Protein AF-A0A3D0TGC2-F1 (afdb_monomer)

Foldseek 3Di:
DPDQDPDDQSNDDQDCPLQVVLVCCLPPNDDALLVVCVVVLCCQAVFDFAAPCCQDPPPRHLPNCLVCCVPPNVVVCVQQQVVPHHDDGGDGGHHVVVNVLSVVLSVQLVPDDDDRNVSSVSSLCCCLPHDVLVVSQVSCVVRVHDDHSVSSVPDHDDDDDWDWDDADPDIDTDHDLLDLRCLVVQLRVQCSVDPLVVCPPPHPVNCVSSVVSSVVSVVCSVVPGD

Radius of gyration: 22.53 Å; Cα contacts (8 Å, |Δi|>4): 264; chains: 1; bounding box: 52×42×57 Å

Secondary structure (DSSP, 8-state):
--S--SSSGGG-----HHHHHHHHHHHH--S-HHHHHHHHHHHHHH-EEPPHHHHH-TTTSHHHHHHHHHHT-HHHHHHHSGGGSPPPTTSEE--HHHHHHHHHHHHHHHH--S-HHHHHHHHHHHHHHSHHHHHHHHHHHHTT----HHHHHT--PPP-PPEEEEETTEEEEE--TTSSHHHHHHHHHHHTTS-HHHH-TT-HHHHHHHHHHHHHHHHHHHHH--

Nearest PDB structures (foldseek):
  2dbx-assembly1_A  TM=8.977E-01  e=7.701E-12  Escherichia coli K-12
  3a75-assembly2_C  TM=9.125E-01  e=1.594E-09  Bacillus subtilis
  5y9b-assembly1_A  TM=9.038E-01  e=2.443E-09  Bacillus licheniformis
  4ott-assembly1_A  TM=9.005E-01  e=4.589E-08  Bacillus licheniformis
  7d9w-assembly1_A  TM=8.424E-01  e=7.822E-08  Pseudomonas nitroreducens

Sequence (226 aa):
MTDVPDEGILSSGVPAALGALVTVLARFGRLTFAEVVEPALDYARNGFPVHAGLYGQERFGIRDLEEKFRNQWPGSAKVYLPQGMVPEVGKVLVNPALADLLDYLKAVEQSMSGNREKGLEAVLEAFYRGDPAAEIERFSQEHNGLLARSDLERFETHFEEPVSLEFADTKVFKCGPWNQGPVMLQALAILESYDLKGMGHNSENYLHWTTEAFKLAFADREQYYG

pLDDT: mean 96.74, std 4.0, range [51.69, 98.69]

Mean predicted aligned error: 3.73 Å

Structure (mmCIF, N/CA/C/O backbone):
data_AF-A0A3D0TGC2-F1
#
_entry.id   AF-A0A3D0TGC2-F1
#
loop_
_atom_site.group_PDB
_atom_site.id
_atom_site.type_symbol
_atom_site.label_atom_id
_atom_site.label_alt_id
_atom_site.label_comp_id
_atom_site.label_asym_id
_atom_site.label_entity_id
_atom_site.label_seq_id
_atom_site.pdbx_PDB_ins_code
_atom_site.Cartn_x
_atom_site.Cartn_y
_atom_site.Cartn_z
_atom_site.occupancy
_atom_site.B_iso_or_equiv
_atom_site.auth_seq_id
_atom_site.auth_comp_id
_atom_site.auth_asym_id
_atom_site.auth_atom_id
_atom_site.pdbx_PDB_model_num
ATOM 1 N N . MET A 1 1 ? 21.097 12.056 13.235 1.00 51.69 1 MET A N 1
ATOM 2 C CA . MET A 1 1 ? 20.696 10.929 12.373 1.00 51.69 1 MET A CA 1
ATOM 3 C C . MET A 1 1 ? 20.830 11.426 10.946 1.00 51.69 1 MET A C 1
ATOM 5 O O . MET A 1 1 ? 20.206 12.433 10.644 1.00 51.69 1 MET A O 1
ATOM 9 N N . THR A 1 2 ? 21.729 10.856 10.143 1.00 70.12 2 THR A N 1
ATOM 10 C CA . THR A 1 2 ? 21.869 11.192 8.709 1.00 70.12 2 THR A CA 1
ATOM 11 C C . THR A 1 2 ? 20.935 10.368 7.830 1.00 70.12 2 THR A C 1
ATOM 13 O O . THR A 1 2 ? 20.659 10.781 6.713 1.00 70.12 2 THR A O 1
ATOM 16 N N . ASP A 1 3 ? 20.408 9.264 8.368 1.00 86.31 3 ASP A N 1
ATOM 17 C CA . ASP A 1 3 ? 19.622 8.274 7.638 1.00 86.31 3 ASP A CA 1
ATOM 18 C C . ASP A 1 3 ? 18.302 7.983 8.369 1.00 86.31 3 ASP A C 1
ATOM 20 O O . ASP A 1 3 ? 18.243 8.011 9.606 1.00 86.31 3 ASP A O 1
ATOM 24 N N . VAL A 1 4 ? 17.245 7.715 7.597 1.00 91.31 4 VAL A N 1
ATOM 25 C CA . VAL A 1 4 ? 15.938 7.258 8.096 1.00 91.31 4 VAL A CA 1
ATOM 26 C C . VAL A 1 4 ? 16.058 5.772 8.469 1.00 91.31 4 VAL A C 1
ATOM 28 O O . VAL A 1 4 ? 16.602 5.008 7.669 1.00 91.31 4 VAL A O 1
ATOM 31 N N . PRO A 1 5 ? 15.595 5.334 9.656 1.00 93.12 5 PRO A N 1
ATOM 32 C CA . PRO A 1 5 ? 15.668 3.924 10.038 1.00 93.12 5 PRO A CA 1
ATOM 33 C C . PRO A 1 5 ? 14.787 3.048 9.135 1.00 93.12 5 PRO A C 1
ATOM 35 O O . PRO A 1 5 ? 13.817 3.517 8.549 1.00 93.12 5 PRO A O 1
ATOM 38 N N . ASP A 1 6 ? 15.104 1.760 9.031 1.00 90.94 6 ASP A N 1
ATOM 39 C CA . ASP A 1 6 ? 14.327 0.793 8.245 1.00 90.94 6 ASP A CA 1
ATOM 40 C C . ASP A 1 6 ? 13.043 0.329 8.955 1.00 90.94 6 ASP A C 1
ATOM 42 O O . ASP A 1 6 ? 12.141 -0.215 8.319 1.00 90.94 6 ASP A O 1
ATOM 46 N N . GLU A 1 7 ? 12.926 0.586 10.259 1.00 91.81 7 GLU A N 1
ATOM 47 C CA . GLU A 1 7 ? 11.777 0.216 11.080 1.00 91.81 7 GLU A CA 1
ATOM 48 C C . GLU A 1 7 ? 11.426 1.258 12.152 1.00 91.81 7 GLU A C 1
ATOM 50 O O . GLU A 1 7 ? 12.199 2.164 12.471 1.00 91.81 7 GLU A O 1
ATOM 55 N N . GLY A 1 8 ? 10.241 1.092 12.743 1.00 92.81 8 GLY A N 1
ATOM 56 C CA . GLY A 1 8 ? 9.744 1.940 13.821 1.00 92.81 8 GLY A CA 1
ATOM 57 C C . GLY A 1 8 ? 9.053 3.216 13.340 1.00 92.81 8 GLY A C 1
ATOM 58 O O . GLY A 1 8 ? 8.803 3.433 12.159 1.00 92.81 8 GLY A O 1
ATOM 59 N N . ILE A 1 9 ? 8.694 4.074 14.291 1.00 95.31 9 ILE A N 1
ATOM 60 C CA . ILE A 1 9 ? 7.828 5.225 14.015 1.00 95.31 9 ILE A CA 1
ATOM 61 C C . ILE A 1 9 ? 8.495 6.309 13.153 1.00 95.31 9 ILE A C 1
ATOM 63 O O . ILE A 1 9 ? 7.819 7.003 12.402 1.00 95.31 9 ILE A O 1
ATOM 67 N N . LEU A 1 10 ? 9.823 6.441 13.215 1.00 95.81 10 LEU A N 1
ATOM 68 C CA . LEU A 1 10 ? 10.564 7.459 12.461 1.00 95.81 10 LEU A CA 1
ATOM 69 C C . LEU A 1 10 ? 10.605 7.190 10.949 1.00 95.81 10 LEU A C 1
ATOM 71 O O . LEU A 1 10 ? 10.912 8.103 10.189 1.00 95.81 10 LEU A O 1
ATOM 75 N N . SER A 1 11 ? 10.295 5.967 10.512 1.00 95.25 11 SER A N 1
ATOM 76 C CA . SER A 1 11 ? 10.182 5.607 9.094 1.00 95.25 11 SER A CA 1
ATOM 77 C C . SER A 1 11 ? 8.748 5.693 8.558 1.00 95.25 11 SER A C 1
ATOM 79 O O . SER A 1 11 ? 8.488 5.353 7.405 1.00 95.25 11 SER A O 1
ATOM 81 N N . SER A 1 12 ? 7.802 6.155 9.384 1.00 95.25 12 SER A N 1
ATOM 82 C CA . SER A 1 12 ? 6.382 6.223 9.039 1.00 95.25 12 SER A CA 1
ATOM 83 C C . SER A 1 12 ? 5.989 7.600 8.501 1.00 95.25 12 SER A C 1
ATOM 85 O O . SER A 1 12 ? 6.162 8.615 9.172 1.00 95.25 12 SER A O 1
ATOM 87 N N . GLY A 1 13 ? 5.408 7.623 7.300 1.00 95.69 13 GLY A N 1
ATOM 88 C CA . GLY A 1 13 ? 4.667 8.771 6.769 1.00 95.69 13 GLY A CA 1
ATOM 89 C C . GLY A 1 13 ? 3.171 8.692 7.092 1.00 95.69 13 GLY A C 1
ATOM 90 O O . GLY A 1 13 ? 2.705 7.729 7.705 1.00 95.69 13 GLY A O 1
ATOM 91 N N . VAL A 1 14 ? 2.398 9.689 6.649 1.00 97.94 14 VAL A N 1
ATOM 92 C CA . VAL A 1 14 ? 0.935 9.663 6.802 1.00 97.94 14 VAL A CA 1
ATOM 93 C C . VAL A 1 14 ? 0.348 8.470 6.024 1.00 97.94 14 VAL A C 1
ATOM 95 O O . VAL A 1 14 ? 0.647 8.321 4.835 1.00 97.94 14 VAL A O 1
ATOM 98 N N . PRO A 1 15 ? -0.491 7.612 6.640 1.00 97.44 15 PRO A N 1
ATOM 99 C CA . PRO A 1 15 ? -1.068 6.461 5.950 1.00 97.44 15 PRO A CA 1
ATOM 100 C C . PRO A 1 15 ? -1.968 6.867 4.775 1.00 97.44 15 PRO A C 1
ATOM 102 O O . PRO A 1 15 ? -3.059 7.398 4.963 1.00 97.44 15 PRO A O 1
ATOM 105 N N . ALA A 1 16 ? -1.533 6.572 3.549 1.00 97.50 16 ALA A N 1
ATOM 106 C CA . ALA A 1 16 ? -2.216 6.997 2.323 1.00 97.50 16 ALA A CA 1
ATOM 107 C C . ALA A 1 16 ? -3.172 5.950 1.720 1.00 97.50 16 ALA A C 1
ATOM 109 O O . ALA A 1 16 ? -4.046 6.292 0.927 1.00 97.50 16 ALA A O 1
ATOM 110 N N . ALA A 1 17 ? -3.004 4.666 2.058 1.00 97.69 17 ALA A N 1
ATOM 111 C CA . ALA A 1 17 ? -3.655 3.570 1.335 1.00 97.69 17 ALA A CA 1
ATOM 112 C C . ALA A 1 17 ? -5.191 3.613 1.411 1.00 97.69 17 ALA A C 1
ATOM 114 O O . ALA A 1 17 ? -5.857 3.463 0.387 1.00 97.69 17 ALA A O 1
ATOM 115 N N . LEU A 1 18 ? -5.755 3.851 2.603 1.00 97.62 18 LEU A N 1
ATOM 116 C CA . LEU A 1 18 ? -7.204 3.996 2.763 1.00 97.62 18 LEU A CA 1
ATOM 117 C C . LEU A 1 18 ? -7.715 5.196 1.956 1.00 97.62 18 LEU A C 1
ATOM 119 O O . LEU A 1 18 ? -8.663 5.047 1.187 1.00 97.62 18 LEU A O 1
ATOM 123 N N . GLY A 1 19 ? -7.047 6.349 2.085 1.00 98.00 19 GLY A N 1
ATOM 124 C CA . GLY A 1 19 ? -7.355 7.565 1.336 1.00 98.00 19 GLY A CA 1
ATOM 125 C C . GLY A 1 19 ? -7.423 7.320 -0.166 1.00 98.00 19 GLY A C 1
ATOM 126 O O . GLY A 1 19 ? -8.430 7.637 -0.798 1.00 98.00 19 GLY A O 1
ATOM 127 N N . ALA A 1 20 ? -6.411 6.657 -0.727 1.00 97.94 20 ALA A N 1
ATOM 128 C CA . ALA A 1 20 ? -6.358 6.329 -2.146 1.00 97.94 20 ALA A CA 1
ATOM 129 C C . ALA A 1 20 ? -7.487 5.384 -2.583 1.00 97.94 20 ALA A C 1
ATOM 131 O O . ALA A 1 20 ? -8.162 5.654 -3.578 1.00 97.94 20 ALA A O 1
ATOM 132 N N . LEU A 1 21 ? -7.733 4.299 -1.840 1.00 98.25 21 LEU A N 1
ATOM 133 C CA . LEU A 1 21 ? -8.773 3.322 -2.180 1.00 98.25 21 LEU A CA 1
ATOM 134 C C . LEU A 1 21 ? -10.176 3.931 -2.117 1.00 98.25 21 LEU A C 1
ATOM 136 O O . LEU A 1 21 ? -10.967 3.740 -3.040 1.00 98.25 21 LEU A O 1
ATOM 140 N N . VAL A 1 22 ? -10.474 4.698 -1.067 1.00 98.31 22 VAL A N 1
ATOM 141 C CA . VAL A 1 22 ? -11.773 5.365 -0.905 1.00 98.31 22 VAL A CA 1
ATOM 142 C C . VAL A 1 22 ? -11.949 6.474 -1.945 1.00 98.31 22 VAL A C 1
ATOM 144 O O . VAL A 1 22 ? -13.027 6.5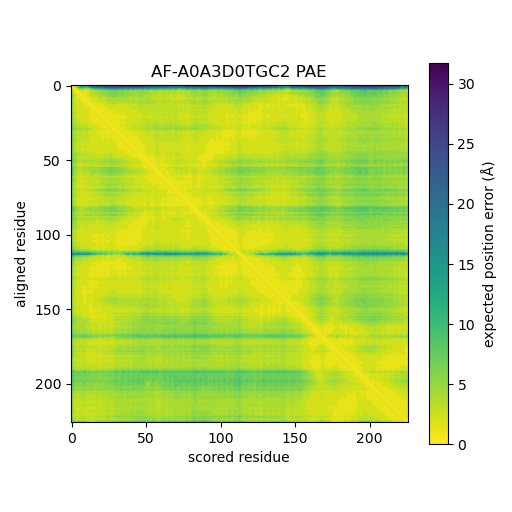96 -2.522 1.00 98.31 22 VAL A O 1
ATOM 147 N N . THR A 1 23 ? -10.892 7.217 -2.280 1.00 98.00 23 THR A N 1
ATOM 148 C CA . THR A 1 23 ? -10.926 8.246 -3.336 1.00 98.00 23 THR A CA 1
ATOM 149 C C . THR A 1 23 ? -11.186 7.638 -4.720 1.00 98.00 23 THR A C 1
ATOM 151 O O . THR A 1 23 ? -12.008 8.147 -5.487 1.00 98.00 23 THR A O 1
ATOM 154 N N . VAL A 1 24 ? -10.546 6.509 -5.047 1.00 97.75 24 VAL A N 1
ATOM 155 C CA . VAL A 1 24 ? -10.816 5.758 -6.286 1.00 97.75 24 VAL A CA 1
ATOM 156 C C . VAL A 1 24 ? -12.238 5.198 -6.288 1.00 97.75 24 VAL A C 1
ATOM 158 O O . VAL A 1 24 ? -12.931 5.309 -7.301 1.00 97.75 24 VAL A O 1
ATOM 161 N N . LEU A 1 25 ? -12.703 4.647 -5.164 1.00 98.12 25 LEU A N 1
ATOM 162 C CA . LEU A 1 25 ? -14.073 4.158 -5.015 1.00 98.12 25 LEU A CA 1
ATOM 163 C C . LEU A 1 25 ? -15.087 5.286 -5.229 1.00 98.12 25 LEU A C 1
ATOM 165 O O . LEU A 1 25 ? -16.057 5.092 -5.959 1.00 98.12 25 LEU A O 1
ATOM 169 N N . ALA A 1 26 ? -14.852 6.469 -4.664 1.00 97.12 26 ALA A N 1
ATOM 170 C CA . ALA A 1 26 ? -15.714 7.631 -4.836 1.00 97.12 26 ALA A CA 1
ATOM 171 C C . ALA A 1 26 ? -15.795 8.051 -6.307 1.00 97.12 26 ALA A C 1
ATOM 173 O O . ALA A 1 26 ? -16.896 8.190 -6.843 1.00 97.12 26 ALA A O 1
ATOM 174 N N . ARG A 1 27 ? -14.648 8.173 -6.986 1.00 97.12 27 ARG A N 1
ATOM 175 C CA . ARG A 1 27 ? -14.588 8.686 -8.361 1.00 97.12 27 ARG A CA 1
ATOM 176 C C . ARG A 1 27 ? -15.034 7.685 -9.426 1.00 97.12 27 ARG A C 1
ATOM 178 O O . ARG A 1 27 ? -15.699 8.078 -10.380 1.00 97.12 27 ARG A O 1
ATOM 185 N N . PHE A 1 28 ? -14.631 6.425 -9.302 1.00 97.75 28 PHE A N 1
ATOM 186 C CA . PHE A 1 28 ? -14.779 5.418 -10.362 1.00 97.75 28 PHE A CA 1
ATOM 187 C C . PHE A 1 28 ? -15.608 4.200 -9.949 1.00 97.75 28 PHE A C 1
ATOM 189 O O . PHE A 1 28 ? -15.967 3.379 -10.793 1.00 97.75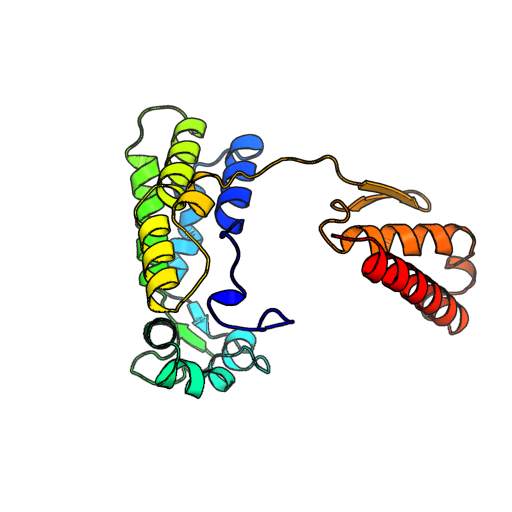 28 PHE A O 1
ATOM 196 N N . GLY A 1 29 ? -15.894 4.051 -8.659 1.00 97.50 29 GLY A N 1
ATOM 197 C CA . GLY A 1 29 ? -16.681 2.948 -8.136 1.00 97.50 29 GLY A CA 1
ATOM 198 C C . GLY A 1 29 ? -18.187 3.174 -8.219 1.00 97.50 29 GLY A C 1
ATOM 199 O O . GLY A 1 29 ? -18.675 4.244 -8.570 1.00 97.50 29 GLY A O 1
ATOM 200 N N . ARG A 1 30 ? -18.929 2.127 -7.850 1.00 97.19 30 ARG A N 1
ATOM 201 C CA . ARG A 1 30 ? -20.401 2.141 -7.761 1.00 97.19 30 ARG A CA 1
ATOM 202 C C . ARG A 1 30 ? -20.957 1.634 -6.430 1.00 97.19 30 ARG A C 1
ATOM 204 O O . ARG A 1 30 ? -22.142 1.805 -6.183 1.00 97.19 30 ARG A O 1
ATOM 211 N N . LEU A 1 31 ? -20.116 0.978 -5.631 1.00 98.19 31 LEU A N 1
ATOM 212 C CA . LEU A 1 31 ? -20.479 0.395 -4.340 1.00 98.19 31 LEU A CA 1
ATOM 213 C C . LEU A 1 31 ? -20.159 1.379 -3.209 1.00 98.19 31 LEU A C 1
ATOM 215 O O . LEU A 1 31 ? -19.319 2.271 -3.385 1.00 98.19 31 LEU A O 1
ATOM 219 N N . THR A 1 32 ? -20.828 1.219 -2.073 1.00 98.31 32 THR A N 1
ATOM 220 C CA . THR A 1 32 ? -20.532 1.936 -0.825 1.00 98.31 32 THR A CA 1
ATOM 221 C C . THR A 1 32 ? -19.313 1.328 -0.122 1.00 98.31 32 THR A C 1
ATOM 223 O O . THR A 1 32 ? -18.873 0.224 -0.460 1.00 98.31 32 THR A O 1
ATOM 226 N N . PHE A 1 33 ? -18.746 2.025 0.865 1.00 98.44 33 PHE A N 1
ATOM 227 C CA . PHE A 1 33 ? -17.678 1.491 1.711 1.00 98.44 33 PHE A CA 1
ATOM 228 C C . PHE A 1 33 ? -18.130 0.223 2.443 1.00 98.44 33 PHE A C 1
ATOM 230 O O . PHE A 1 33 ? -17.429 -0.786 2.414 1.00 98.44 33 PHE A O 1
ATOM 237 N N . ALA A 1 34 ? -19.328 0.246 3.033 1.00 97.94 34 ALA A N 1
ATOM 238 C CA . ALA A 1 34 ? -19.930 -0.870 3.752 1.00 97.94 34 ALA A CA 1
ATOM 239 C C . ALA A 1 34 ? -20.046 -2.135 2.890 1.00 97.94 34 ALA A C 1
ATOM 241 O O . ALA A 1 34 ? -19.876 -3.236 3.404 1.00 97.94 34 ALA A O 1
ATOM 242 N N . GLU A 1 35 ? -20.311 -1.988 1.590 1.00 98.25 35 GLU A N 1
ATOM 243 C CA . GLU A 1 35 ? -20.367 -3.115 0.657 1.00 98.25 35 GLU A CA 1
ATOM 244 C C . GLU A 1 35 ? -18.973 -3.665 0.329 1.00 98.25 35 GLU A C 1
ATOM 246 O O . GLU A 1 35 ? -18.781 -4.880 0.305 1.00 98.25 35 GLU A O 1
ATOM 251 N N . VAL A 1 36 ? -17.987 -2.798 0.065 1.00 98.19 36 VAL A N 1
ATOM 252 C CA . VAL A 1 36 ? -16.650 -3.255 -0.363 1.00 98.19 36 VAL A CA 1
ATOM 253 C C . VAL A 1 36 ? -15.785 -3.763 0.785 1.00 98.19 36 VAL A C 1
ATOM 255 O O . VAL A 1 36 ? -14.888 -4.572 0.550 1.00 98.19 36 VAL A O 1
ATOM 258 N N . VAL A 1 37 ? -16.021 -3.290 2.011 1.00 98.25 37 VAL A N 1
ATOM 259 C CA . VAL A 1 37 ? -15.202 -3.635 3.180 1.00 98.25 37 VAL A CA 1
ATOM 260 C C . VAL A 1 37 ? -15.574 -4.993 3.776 1.00 98.25 37 VAL A C 1
ATOM 262 O O . VAL A 1 37 ? -14.752 -5.598 4.462 1.00 98.25 37 VAL A O 1
ATOM 265 N N . GLU A 1 38 ? -16.776 -5.499 3.488 1.00 98.38 38 GLU A N 1
ATOM 266 C CA . GLU A 1 38 ? -17.333 -6.696 4.126 1.00 98.38 38 GLU A CA 1
ATOM 267 C C . GLU A 1 38 ? -16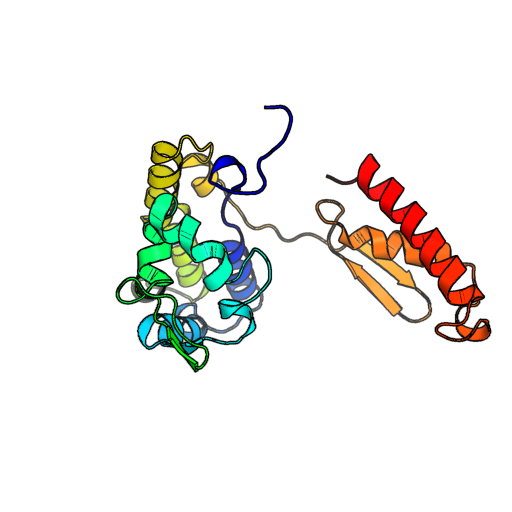.405 -7.921 4.075 1.00 98.38 38 GLU A C 1
ATOM 269 O O . GLU A 1 38 ? -16.189 -8.530 5.123 1.00 98.38 38 GLU A O 1
ATOM 274 N N . PRO A 1 39 ? -15.769 -8.274 2.936 1.00 98.56 39 PRO A N 1
ATOM 275 C CA . PRO A 1 39 ? -14.873 -9.429 2.906 1.00 98.56 39 PRO A CA 1
ATOM 276 C C . PRO A 1 39 ? -13.637 -9.244 3.797 1.00 98.56 39 PRO A C 1
ATOM 278 O O . PRO A 1 39 ? -13.185 -10.187 4.440 1.00 98.56 39 PRO A O 1
ATOM 281 N N . ALA A 1 40 ? -13.082 -8.029 3.852 1.00 98.38 40 ALA A N 1
ATOM 282 C CA . ALA A 1 40 ? -11.923 -7.733 4.691 1.00 98.38 40 ALA A CA 1
ATOM 283 C C . ALA A 1 40 ? -12.292 -7.755 6.181 1.00 98.38 40 ALA A C 1
ATOM 285 O O . ALA A 1 40 ? -11.528 -8.270 6.998 1.00 98.38 40 ALA A O 1
ATOM 286 N N . LEU A 1 41 ? -13.473 -7.239 6.521 1.00 98.56 41 LEU A N 1
ATOM 287 C CA . LEU A 1 41 ? -14.027 -7.287 7.868 1.00 98.56 41 LEU A CA 1
ATOM 288 C C . LEU A 1 41 ? -14.269 -8.733 8.327 1.00 98.56 41 LEU A C 1
ATOM 290 O O . LEU A 1 41 ? -13.880 -9.080 9.442 1.00 98.56 41 LEU A O 1
ATOM 294 N N . ASP A 1 42 ? -14.848 -9.580 7.472 1.00 98.62 42 ASP A N 1
ATOM 295 C CA . ASP A 1 42 ? -15.069 -11.001 7.760 1.00 98.62 42 ASP A CA 1
ATOM 296 C C . ASP A 1 42 ? -13.747 -11.717 8.059 1.00 98.62 42 ASP A C 1
ATOM 298 O O . ASP A 1 42 ? -13.600 -12.322 9.120 1.00 98.62 42 ASP A O 1
ATOM 302 N N . TYR A 1 43 ? -12.729 -11.558 7.207 1.00 98.50 43 TYR A N 1
ATOM 303 C CA . TYR A 1 43 ? -11.411 -12.148 7.460 1.00 98.50 43 TYR A CA 1
ATOM 304 C C . TYR A 1 43 ? -10.709 -11.574 8.691 1.00 98.50 43 TYR A C 1
ATOM 306 O O . TYR A 1 43 ? -10.006 -12.307 9.383 1.00 98.50 43 TYR A O 1
ATOM 314 N N . ALA A 1 44 ? -10.876 -10.287 8.997 1.00 98.50 44 ALA A N 1
ATOM 315 C CA . ALA A 1 44 ? -10.307 -9.707 10.209 1.00 98.50 44 ALA A CA 1
ATOM 316 C C . ALA A 1 44 ? -10.979 -10.279 11.471 1.00 98.50 44 ALA A C 1
ATOM 318 O O . ALA A 1 44 ? -10.298 -10.612 12.443 1.00 98.50 44 ALA A O 1
ATOM 319 N N . ARG A 1 45 ? -12.306 -10.438 11.445 1.00 98.50 45 ARG A N 1
ATOM 320 C CA . ARG A 1 45 ? -13.120 -10.867 12.588 1.00 98.50 45 ARG A CA 1
ATOM 321 C C . ARG A 1 45 ? -13.101 -12.375 12.811 1.00 98.50 45 ARG A C 1
ATOM 323 O O . ARG A 1 45 ? -12.872 -12.829 13.928 1.00 98.50 45 ARG A O 1
ATOM 330 N N . ASN A 1 46 ? -13.347 -13.133 11.750 1.00 98.38 46 ASN A N 1
ATOM 331 C CA . ASN A 1 46 ? -13.491 -14.588 11.773 1.00 98.38 46 ASN A CA 1
ATOM 332 C C . ASN A 1 46 ? -12.183 -15.308 11.426 1.00 98.38 46 ASN A C 1
ATOM 334 O O . ASN A 1 46 ? -12.023 -16.492 11.726 1.00 98.38 46 ASN A O 1
ATOM 338 N N . GLY A 1 47 ? -11.218 -14.570 10.883 1.00 98.06 47 GLY A N 1
ATOM 339 C CA . GLY A 1 47 ? -9.859 -15.025 10.663 1.00 98.06 47 GLY A CA 1
ATOM 340 C C . GLY A 1 47 ? -9.630 -15.676 9.308 1.00 98.06 47 GLY A C 1
ATOM 341 O O . GLY A 1 47 ? -10.540 -15.933 8.523 1.00 98.06 47 GLY A O 1
ATOM 342 N N . PHE A 1 48 ? -8.363 -15.967 9.041 1.00 97.94 48 PHE A N 1
ATOM 343 C CA . PHE A 1 48 ? -7.906 -16.657 7.840 1.00 97.94 48 PHE A CA 1
ATOM 344 C C . PHE A 1 48 ? -6.769 -17.629 8.189 1.00 97.94 48 PHE A C 1
ATOM 346 O O . PHE A 1 48 ? -6.082 -17.439 9.199 1.00 97.94 48 PHE A O 1
ATOM 353 N N . PRO A 1 49 ? -6.553 -18.697 7.400 1.00 98.00 49 PRO A N 1
ATOM 354 C CA . PRO A 1 49 ? -5.460 -19.626 7.654 1.00 98.00 49 PRO A CA 1
ATOM 355 C C . PRO A 1 49 ? -4.107 -18.951 7.404 1.00 98.00 49 PRO A C 1
ATOM 357 O O . PRO A 1 49 ? -3.869 -18.386 6.335 1.00 98.00 49 PRO A O 1
ATOM 360 N N . VAL A 1 50 ? -3.190 -19.059 8.364 1.00 98.06 50 VAL A N 1
ATOM 361 C CA . VAL A 1 50 ? -1.807 -18.592 8.216 1.00 98.06 50 VAL A CA 1
ATOM 362 C C . VAL A 1 50 ? -1.163 -19.303 7.028 1.00 98.06 50 VAL A C 1
ATOM 364 O O . VAL A 1 50 ? -1.021 -20.525 7.028 1.00 98.06 50 VAL A O 1
ATOM 367 N N . HIS A 1 51 ? -0.755 -18.549 6.010 1.00 97.19 51 HIS A N 1
ATOM 368 C CA . HIS A 1 51 ? -0.046 -19.093 4.852 1.00 97.19 51 HIS A CA 1
ATOM 369 C C . HIS A 1 51 ? 1.476 -19.072 5.066 1.00 97.19 51 HIS A C 1
ATOM 371 O O . HIS A 1 51 ? 1.996 -18.330 5.899 1.00 97.19 51 HIS A O 1
ATOM 377 N N . ALA A 1 52 ? 2.212 -19.869 4.283 1.00 97.31 52 ALA A N 1
ATOM 378 C CA . ALA A 1 52 ? 3.659 -20.050 4.450 1.00 97.31 52 ALA A CA 1
ATOM 379 C C . ALA A 1 52 ? 4.475 -18.744 4.345 1.00 97.31 52 ALA A C 1
ATOM 381 O O . ALA A 1 52 ? 5.491 -18.610 5.021 1.00 97.31 52 ALA A O 1
ATOM 382 N N . GLY A 1 53 ? 4.013 -17.779 3.541 1.00 96.75 53 GLY A N 1
ATOM 383 C CA . GLY A 1 53 ? 4.638 -16.457 3.427 1.00 96.75 53 GLY A CA 1
ATOM 384 C C . GLY A 1 53 ? 4.513 -15.644 4.716 1.00 96.75 53 GLY A C 1
ATOM 385 O O . GLY A 1 53 ? 5.523 -15.226 5.268 1.00 96.75 53 GLY A O 1
ATOM 386 N N . LEU A 1 54 ? 3.297 -15.508 5.258 1.00 97.19 54 LEU A N 1
ATOM 387 C CA . LEU A 1 54 ? 3.076 -14.824 6.537 1.00 97.19 54 LEU A CA 1
ATOM 388 C C . LEU A 1 54 ? 3.846 -15.492 7.685 1.00 97.19 54 LEU A C 1
ATOM 390 O O . LEU A 1 54 ? 4.379 -14.811 8.555 1.00 97.19 54 LEU A O 1
ATOM 394 N N . TYR A 1 55 ? 3.937 -16.823 7.684 1.00 97.75 55 TYR A N 1
ATOM 395 C CA . TYR A 1 55 ? 4.695 -17.556 8.694 1.00 97.75 55 TYR A CA 1
ATOM 396 C C . TYR A 1 55 ? 6.213 -17.334 8.580 1.00 97.75 55 TYR A C 1
ATOM 398 O O . TYR A 1 55 ? 6.862 -17.018 9.577 1.00 97.75 55 TYR A O 1
ATOM 406 N N . GLY A 1 56 ? 6.777 -17.533 7.384 1.00 96.38 56 GLY A N 1
ATOM 407 C CA . GLY A 1 56 ? 8.206 -17.805 7.204 1.00 96.38 56 GLY A CA 1
ATOM 408 C C . GLY A 1 56 ? 8.913 -16.981 6.132 1.00 96.38 56 GLY A C 1
ATOM 409 O O . GLY A 1 56 ? 9.991 -17.390 5.704 1.00 96.38 56 GLY A O 1
ATOM 410 N N . GLN A 1 57 ? 8.339 -15.865 5.674 1.00 96.12 57 GLN A N 1
ATOM 411 C CA . GLN A 1 57 ? 9.071 -14.911 4.841 1.00 96.12 57 GLN A CA 1
ATOM 412 C C . GLN A 1 57 ? 10.308 -14.416 5.597 1.00 96.12 57 GLN A C 1
ATOM 414 O O . GLN A 1 57 ? 10.199 -13.928 6.720 1.00 96.12 57 GLN A O 1
ATOM 419 N N . GLU A 1 58 ? 11.478 -14.533 4.973 1.00 95.88 58 GLU A N 1
ATOM 420 C CA . GLU A 1 58 ? 12.742 -14.104 5.571 1.00 95.88 58 GLU A CA 1
ATOM 421 C C . GLU A 1 58 ? 12.653 -12.636 6.015 1.00 95.88 58 GLU A C 1
ATOM 423 O O . GLU A 1 58 ? 12.177 -11.788 5.254 1.00 95.88 58 GLU A O 1
ATOM 428 N N . ARG A 1 59 ? 13.079 -12.342 7.251 1.00 92.81 59 ARG A N 1
ATOM 429 C CA . ARG A 1 59 ? 13.046 -11.017 7.916 1.00 92.81 59 ARG A CA 1
ATOM 430 C C . ARG A 1 59 ? 11.661 -10.455 8.259 1.00 92.81 59 ARG A C 1
ATOM 432 O O . ARG A 1 59 ? 11.589 -9.602 9.138 1.00 92.81 59 ARG A O 1
ATOM 439 N N . PHE A 1 60 ? 10.589 -10.886 7.594 1.00 94.12 60 PHE A N 1
ATOM 440 C CA . PHE A 1 60 ? 9.262 -10.253 7.697 1.00 94.12 60 PHE A CA 1
ATOM 441 C C . PHE A 1 60 ? 8.148 -11.181 8.204 1.00 94.12 60 PHE A C 1
ATOM 443 O O . PHE A 1 60 ? 7.066 -10.709 8.547 1.00 94.12 60 PHE A O 1
ATOM 450 N N . GLY A 1 61 ? 8.379 -12.492 8.236 1.00 96.94 61 GLY A N 1
ATOM 451 C CA . GLY A 1 61 ? 7.408 -13.477 8.703 1.00 96.94 61 GLY A CA 1
ATOM 452 C C . GLY A 1 61 ? 7.254 -13.477 10.224 1.00 96.94 61 GLY A C 1
ATOM 453 O O . GLY A 1 61 ? 8.163 -13.085 10.957 1.00 96.94 61 GLY A O 1
ATOM 454 N N . ILE A 1 62 ? 6.115 -13.980 10.712 1.00 97.75 62 ILE A N 1
ATOM 455 C CA . ILE A 1 62 ? 5.800 -14.045 12.151 1.00 97.75 62 ILE A CA 1
ATOM 456 C C . ILE A 1 62 ? 6.895 -14.785 12.931 1.00 97.75 62 ILE A C 1
ATOM 458 O O . ILE A 1 62 ? 7.247 -14.361 14.029 1.00 97.75 62 ILE A O 1
ATOM 462 N N . ARG A 1 63 ? 7.448 -15.866 12.365 1.00 97.19 63 ARG A N 1
ATOM 463 C CA . ARG A 1 63 ? 8.526 -16.638 12.996 1.00 97.19 63 ARG A CA 1
ATOM 464 C C . ARG A 1 63 ? 9.775 -15.785 13.229 1.00 97.19 63 ARG A C 1
ATOM 466 O O . ARG A 1 63 ? 10.327 -15.804 14.320 1.00 97.19 63 ARG A O 1
ATOM 473 N N . ASP A 1 64 ? 10.213 -15.048 12.214 1.00 96.50 64 ASP A N 1
ATOM 474 C CA . ASP A 1 64 ? 11.446 -14.255 12.280 1.00 96.50 64 ASP A CA 1
ATOM 475 C C . ASP A 1 64 ? 11.261 -12.992 13.144 1.00 96.50 64 ASP A C 1
ATOM 477 O O . ASP A 1 64 ? 12.214 -12.501 13.747 1.00 96.50 64 ASP A O 1
ATOM 481 N N . LEU A 1 65 ? 10.028 -12.480 13.242 1.00 97.25 65 LEU A N 1
ATOM 482 C CA . LEU A 1 65 ? 9.678 -11.305 14.045 1.00 97.25 65 LEU A CA 1
ATOM 483 C C . LEU A 1 65 ? 9.257 -11.631 15.486 1.00 97.25 65 LEU A C 1
ATOM 485 O O . LEU A 1 65 ? 8.983 -10.704 16.249 1.00 97.25 65 LEU A O 1
ATOM 489 N N . GLU A 1 66 ? 9.219 -12.906 15.887 1.00 97.75 66 GLU A N 1
ATOM 490 C CA . GLU A 1 66 ? 8.717 -13.338 17.198 1.00 97.75 66 GLU A CA 1
ATOM 491 C C . GLU A 1 66 ? 9.365 -12.567 18.357 1.00 97.75 66 GLU A C 1
ATOM 493 O O . GLU A 1 66 ? 8.669 -12.043 19.231 1.00 97.75 66 GLU A O 1
ATOM 498 N N . GLU A 1 67 ? 10.694 -12.465 18.363 1.00 97.25 67 GLU A N 1
ATOM 499 C CA . GLU A 1 67 ? 11.427 -11.778 19.427 1.00 97.25 67 GLU A CA 1
ATOM 500 C C . GLU A 1 67 ? 11.068 -10.286 19.490 1.00 97.25 67 GLU A C 1
ATOM 502 O O . GLU A 1 67 ? 10.828 -9.744 20.572 1.00 97.25 67 GLU A O 1
ATOM 507 N N . LYS A 1 68 ? 10.951 -9.627 18.330 1.00 96.44 68 LYS A N 1
ATOM 508 C CA . LYS A 1 68 ? 10.534 -8.221 18.245 1.00 96.44 68 LYS A CA 1
ATOM 509 C C . LYS A 1 68 ? 9.102 -8.041 18.725 1.00 96.44 68 LYS A C 1
ATOM 511 O O . LYS A 1 68 ? 8.840 -7.127 19.501 1.00 96.44 68 LYS A O 1
ATOM 516 N N . PHE A 1 69 ? 8.184 -8.928 18.349 1.00 97.62 69 PHE A N 1
ATOM 517 C CA . PHE A 1 69 ? 6.809 -8.901 18.848 1.00 97.62 69 PHE A CA 1
ATOM 518 C C . PHE A 1 69 ? 6.768 -8.991 20.376 1.00 97.62 69 PHE A C 1
ATOM 520 O O . PHE A 1 69 ? 6.094 -8.184 21.014 1.00 97.62 69 PHE A O 1
ATOM 527 N N . ARG A 1 70 ? 7.529 -9.909 20.981 1.00 96.75 70 ARG A N 1
ATOM 528 C CA . ARG A 1 70 ? 7.554 -10.083 22.442 1.00 96.75 70 ARG A CA 1
ATOM 529 C C . ARG A 1 70 ? 8.160 -8.891 23.178 1.00 96.75 70 ARG A C 1
ATOM 531 O O . ARG A 1 70 ? 7.624 -8.487 24.207 1.00 96.75 70 ARG A O 1
ATOM 538 N N . ASN A 1 71 ? 9.264 -8.354 22.665 1.00 96.50 71 ASN A N 1
ATOM 539 C CA . ASN A 1 71 ? 10.119 -7.447 23.432 1.00 96.50 71 ASN A CA 1
ATOM 540 C C . ASN A 1 71 ? 9.965 -5.972 23.050 1.00 96.50 71 ASN A C 1
ATOM 542 O O . ASN A 1 71 ? 10.298 -5.103 23.850 1.00 96.50 71 ASN A O 1
ATOM 546 N N . GLN A 1 72 ? 9.499 -5.681 21.835 1.00 95.00 72 GLN A N 1
ATOM 547 C CA . GLN A 1 72 ? 9.500 -4.328 21.273 1.00 95.00 72 GLN A CA 1
ATOM 548 C C . GLN A 1 72 ? 8.117 -3.899 20.780 1.00 95.00 72 GLN A C 1
ATOM 550 O O . GLN A 1 72 ? 7.742 -2.743 20.958 1.00 95.00 72 GLN A O 1
ATOM 555 N N . TRP A 1 73 ? 7.337 -4.812 20.190 1.00 96.19 73 TRP A N 1
ATOM 556 C CA . TRP A 1 73 ? 6.060 -4.506 19.534 1.00 96.19 73 TRP A CA 1
ATOM 557 C C . TRP A 1 73 ? 4.892 -5.278 20.167 1.00 96.19 73 TRP A C 1
ATOM 559 O O . TRP A 1 73 ? 4.276 -6.130 19.517 1.00 96.19 73 TRP A O 1
ATOM 569 N N . PRO A 1 74 ? 4.531 -4.971 21.428 1.00 94.88 74 PRO A N 1
ATOM 570 C CA . PRO A 1 74 ? 3.483 -5.695 22.146 1.00 94.88 74 PRO A CA 1
ATOM 571 C C . PRO A 1 74 ? 2.103 -5.575 21.480 1.00 94.88 74 PRO A C 1
ATOM 573 O O . PRO A 1 74 ? 1.286 -6.485 21.604 1.00 94.88 74 PRO A O 1
ATOM 576 N N . GLY A 1 75 ? 1.833 -4.486 20.746 1.00 95.00 75 GLY A N 1
ATOM 577 C CA . GLY A 1 75 ? 0.629 -4.356 19.916 1.00 95.00 75 GLY A CA 1
ATOM 578 C C . GLY A 1 75 ? 0.569 -5.423 18.817 1.00 95.00 75 GLY A C 1
ATOM 579 O O . GLY A 1 75 ? -0.439 -6.113 18.682 1.00 95.00 75 GLY A O 1
ATOM 580 N N . SER A 1 76 ? 1.682 -5.636 18.111 1.00 97.00 76 SER A N 1
ATOM 581 C CA . SER A 1 76 ? 1.814 -6.688 17.099 1.00 97.00 76 SER A CA 1
ATOM 582 C C . SER A 1 76 ? 1.738 -8.087 17.710 1.00 97.00 76 SER A C 1
ATOM 584 O O . SER A 1 76 ? 1.071 -8.951 17.147 1.00 97.00 76 SER A O 1
ATOM 586 N N . ALA A 1 77 ? 2.336 -8.320 18.886 1.00 97.75 77 ALA A N 1
ATOM 587 C CA . ALA A 1 77 ? 2.237 -9.609 19.579 1.00 97.75 77 ALA A CA 1
ATOM 588 C C . ALA A 1 77 ? 0.792 -10.014 19.890 1.00 97.75 77 ALA A C 1
ATOM 590 O O . ALA A 1 77 ? 0.450 -11.185 19.743 1.00 97.75 77 ALA A O 1
ATOM 591 N N . LYS A 1 78 ? -0.072 -9.064 20.273 1.00 96.44 78 LYS A N 1
ATOM 592 C CA . LYS A 1 78 ? -1.495 -9.345 20.538 1.00 96.44 78 LYS A CA 1
ATOM 593 C C . LYS A 1 78 ? -2.220 -9.931 19.325 1.00 96.44 78 LYS A C 1
ATOM 595 O O . LYS A 1 78 ? -3.165 -10.690 19.508 1.00 96.44 78 LYS A O 1
ATOM 600 N N . VAL A 1 79 ? -1.786 -9.575 18.116 1.00 97.00 79 VAL A N 1
ATOM 601 C CA . VAL A 1 79 ? -2.366 -10.069 16.862 1.00 97.00 79 VAL A CA 1
ATOM 602 C C . VAL A 1 79 ? -1.647 -11.333 16.402 1.00 97.00 79 VAL A C 1
ATOM 604 O O . VAL A 1 79 ? -2.279 -12.359 16.183 1.00 97.00 79 VAL A O 1
ATOM 607 N N . TYR A 1 80 ? -0.322 -11.276 16.278 1.00 97.75 80 TYR A N 1
ATOM 608 C CA . TYR A 1 80 ? 0.464 -12.293 15.578 1.00 97.75 80 TYR A CA 1
ATOM 609 C C . TYR A 1 80 ? 0.990 -13.424 16.464 1.00 97.75 80 TYR A C 1
ATOM 611 O O . TYR A 1 80 ? 1.454 -14.428 15.928 1.00 97.75 80 TYR A O 1
ATOM 619 N N . LEU A 1 81 ? 0.898 -13.300 17.792 1.00 97.56 81 LEU A N 1
ATOM 620 C CA . LEU A 1 81 ? 1.248 -14.353 18.749 1.00 97.56 81 LEU A CA 1
ATOM 621 C C . LEU A 1 81 ? 0.008 -14.772 19.560 1.00 97.56 81 LEU A C 1
ATOM 623 O O . LEU A 1 81 ? -0.056 -14.514 20.769 1.00 97.56 81 LEU A O 1
ATOM 627 N N . PRO A 1 82 ? -1.007 -15.401 18.933 1.00 95.12 82 PRO A N 1
ATOM 628 C CA . PRO A 1 82 ? -2.192 -15.862 19.644 1.00 95.12 82 PRO A CA 1
ATOM 629 C C . PRO A 1 82 ? -1.791 -16.814 20.774 1.00 95.12 82 PRO A C 1
ATOM 631 O O . PRO A 1 82 ? -0.989 -17.728 20.588 1.00 95.12 82 PRO A O 1
ATOM 634 N N . GLN A 1 83 ? -2.332 -16.574 21.972 1.00 93.31 83 GLN A N 1
ATOM 635 C CA . GLN A 1 83 ? -1.959 -17.304 23.196 1.00 93.31 83 GLN A CA 1
ATOM 636 C C . GLN A 1 83 ? -0.453 -17.224 23.522 1.00 93.31 83 GLN A C 1
ATOM 638 O O . GLN A 1 83 ? 0.089 -18.077 24.220 1.00 93.31 83 GLN A O 1
ATOM 643 N N . GLY A 1 84 ? 0.231 -16.193 23.019 1.00 95.25 84 GLY A N 1
ATOM 644 C CA . GLY A 1 84 ? 1.662 -15.990 23.201 1.00 95.25 84 GLY A CA 1
ATOM 645 C C . GLY A 1 84 ? 2.535 -16.933 22.377 1.00 95.25 84 GLY A C 1
ATOM 646 O O . GLY A 1 84 ? 3.708 -17.066 22.716 1.00 95.25 84 GLY A O 1
ATOM 647 N N . MET A 1 85 ? 2.009 -17.577 21.331 1.00 96.44 85 MET A N 1
ATOM 648 C CA . MET A 1 85 ? 2.719 -18.570 20.517 1.00 96.44 85 MET A CA 1
ATOM 649 C C . MET A 1 85 ? 2.743 -18.172 19.041 1.00 96.44 85 MET A C 1
ATOM 651 O O . MET A 1 85 ? 1.772 -17.616 18.532 1.00 96.44 85 MET A O 1
ATOM 655 N N . VAL A 1 86 ? 3.827 -18.508 18.338 1.00 97.38 86 VAL A N 1
ATOM 656 C CA . VAL A 1 86 ? 3.869 -18.420 16.872 1.00 97.38 86 VAL A CA 1
ATOM 657 C C . VAL A 1 86 ? 2.875 -19.442 16.297 1.00 97.38 86 VAL A C 1
ATOM 659 O O . VAL A 1 86 ? 3.003 -20.633 16.592 1.00 97.38 86 VAL A O 1
ATOM 662 N N . PRO A 1 87 ? 1.880 -19.022 15.495 1.00 96.94 87 PRO A N 1
ATOM 663 C CA . PRO A 1 87 ? 0.895 -19.934 14.933 1.00 96.94 87 PRO A CA 1
ATOM 664 C C . PRO A 1 87 ? 1.520 -20.792 13.828 1.00 96.94 87 PRO A C 1
ATOM 666 O O . PRO A 1 87 ? 2.317 -20.316 13.021 1.00 96.94 87 PRO A O 1
ATOM 669 N N . GLU A 1 88 ? 1.130 -22.062 13.761 1.00 96.25 88 GLU A N 1
ATOM 670 C CA . GLU A 1 88 ? 1.518 -22.945 12.658 1.00 96.25 88 GLU A CA 1
ATOM 671 C C . GLU A 1 88 ? 0.806 -22.551 11.354 1.00 96.25 88 GLU A C 1
ATOM 673 O O . GLU A 1 88 ? -0.310 -22.022 11.364 1.00 96.25 88 GLU A O 1
ATOM 678 N N . VAL A 1 89 ? 1.416 -22.879 10.213 1.00 98.00 89 VAL A N 1
ATOM 679 C CA . VAL A 1 89 ? 0.764 -22.762 8.900 1.00 98.00 89 VAL A CA 1
ATOM 680 C C . VAL A 1 89 ? -0.564 -23.530 8.905 1.00 98.00 89 VAL A C 1
ATOM 682 O O . VAL A 1 89 ? -0.641 -24.671 9.356 1.00 98.00 89 VAL A O 1
ATOM 685 N N . GLY A 1 90 ? -1.620 -22.892 8.403 1.00 97.81 90 GLY A N 1
ATOM 686 C CA . GLY A 1 90 ? -2.983 -23.419 8.375 1.00 97.81 90 GLY A CA 1
ATOM 687 C C . GLY A 1 90 ? -3.806 -23.137 9.635 1.00 97.81 90 GLY A C 1
ATOM 688 O O . GLY A 1 90 ? -5.028 -23.277 9.585 1.00 97.81 90 GLY A O 1
ATOM 689 N N . LYS A 1 91 ? -3.198 -22.700 10.749 1.00 97.44 91 LYS A N 1
ATOM 690 C CA . LYS A 1 91 ? -3.965 -22.224 11.912 1.00 97.44 91 LYS A CA 1
ATOM 691 C C . LYS A 1 91 ? -4.692 -20.933 11.562 1.00 97.44 91 LYS A C 1
ATOM 693 O O . LYS A 1 91 ? -4.173 -20.112 10.813 1.00 97.44 91 LYS A O 1
ATOM 698 N N . VAL A 1 92 ? -5.892 -20.762 12.108 1.00 97.75 92 VAL A N 1
ATOM 699 C CA . VAL A 1 92 ? -6.681 -19.544 11.906 1.00 97.75 92 VAL A CA 1
ATOM 700 C C . VAL A 1 92 ? -6.081 -18.414 12.737 1.00 97.75 92 VAL A C 1
ATOM 702 O O . VAL A 1 92 ? -5.933 -18.547 13.952 1.00 97.75 92 VAL A O 1
ATOM 705 N N . LEU A 1 93 ? -5.749 -17.313 12.071 1.00 98.06 93 LEU A N 1
ATOM 706 C CA . LEU A 1 93 ? -5.327 -16.058 12.677 1.00 98.06 93 LEU A CA 1
ATOM 707 C C . LEU A 1 93 ? -6.463 -15.045 12.555 1.00 98.06 93 LEU A C 1
ATOM 709 O O . LEU A 1 93 ? -7.013 -14.878 11.470 1.00 98.06 93 LEU A O 1
ATOM 713 N N . VAL A 1 94 ? -6.789 -14.366 13.652 1.00 98.06 94 VAL A N 1
ATOM 714 C CA . VAL A 1 94 ? -7.792 -13.293 13.702 1.00 98.06 94 VAL A CA 1
ATOM 715 C C . VAL A 1 94 ? -7.106 -11.955 13.967 1.00 98.06 94 VAL A C 1
ATOM 717 O O . VAL A 1 94 ? -6.078 -11.907 14.641 1.00 98.06 94 VAL A O 1
ATOM 720 N N . ASN A 1 95 ? -7.687 -10.861 13.480 1.00 98.31 95 ASN A N 1
ATOM 721 C CA . ASN A 1 95 ? -7.236 -9.501 13.767 1.00 98.31 95 ASN A CA 1
ATOM 722 C C . ASN A 1 95 ? -8.414 -8.626 14.239 1.00 98.31 95 ASN A C 1
ATOM 724 O O . ASN A 1 95 ? -8.945 -7.829 13.460 1.00 98.31 95 ASN A O 1
ATOM 728 N N . PRO A 1 96 ? -8.821 -8.754 15.517 1.00 97.50 96 PRO A N 1
ATOM 729 C CA . PRO A 1 96 ? -9.934 -7.988 16.071 1.00 97.50 96 PRO A CA 1
ATOM 730 C C . PRO A 1 96 ? -9.731 -6.474 15.980 1.00 97.50 96 PRO A C 1
ATOM 732 O O . PRO A 1 96 ? -10.668 -5.765 15.653 1.00 97.50 96 PRO A O 1
ATOM 735 N N . ALA A 1 97 ? -8.501 -5.982 16.172 1.00 96.88 97 ALA A N 1
ATOM 736 C CA . ALA A 1 97 ? -8.211 -4.549 16.092 1.00 96.88 97 ALA A CA 1
ATOM 737 C C . ALA A 1 97 ? -8.491 -3.975 14.692 1.00 96.88 97 ALA A C 1
ATOM 739 O O . ALA A 1 97 ? -9.052 -2.888 14.564 1.00 96.88 97 ALA A O 1
ATOM 740 N N . LEU A 1 98 ? -8.145 -4.718 13.634 1.00 98.38 98 LEU A N 1
ATOM 741 C CA . LEU A 1 98 ? -8.519 -4.336 12.273 1.00 98.38 98 LEU A CA 1
ATOM 742 C C . LEU A 1 98 ? -10.032 -4.450 12.061 1.00 98.38 98 LEU A C 1
ATOM 744 O O . LEU A 1 98 ? -10.616 -3.563 11.450 1.00 98.38 98 LEU A O 1
ATOM 748 N N . ALA A 1 99 ? -10.673 -5.505 12.573 1.00 98.69 99 ALA A N 1
ATOM 749 C CA . ALA A 1 99 ? -12.121 -5.660 12.461 1.00 98.69 99 ALA A CA 1
ATOM 750 C C . ALA A 1 99 ? -12.870 -4.480 13.100 1.00 98.69 99 ALA A C 1
ATOM 752 O O . ALA A 1 99 ? -13.791 -3.952 12.487 1.00 98.69 99 ALA A O 1
ATOM 753 N N . ASP A 1 100 ? -12.444 -4.036 14.283 1.00 98.50 100 ASP A N 1
ATOM 754 C CA . ASP A 1 100 ? -13.043 -2.914 15.008 1.00 98.50 100 ASP A CA 1
ATOM 755 C C . ASP A 1 100 ? -12.879 -1.593 14.244 1.00 98.50 100 ASP A C 1
ATOM 757 O O . ASP A 1 100 ? -13.828 -0.817 14.142 1.00 98.50 100 ASP A O 1
ATOM 761 N N . LEU A 1 101 ? -11.710 -1.358 13.636 1.00 98.62 101 LEU A N 1
ATOM 762 C CA . LEU A 1 101 ? -11.485 -0.197 12.770 1.00 98.62 101 LEU A CA 1
ATOM 763 C C . LEU A 1 101 ? -12.409 -0.212 11.543 1.00 98.62 101 LEU A C 1
ATOM 765 O O . LEU A 1 101 ? -13.020 0.804 11.213 1.00 98.62 101 LEU A O 1
ATOM 769 N N . LEU A 1 102 ? -12.503 -1.349 10.848 1.00 98.69 102 LEU A N 1
ATOM 770 C CA . LEU A 1 102 ? -13.331 -1.469 9.646 1.00 98.69 102 LEU A CA 1
ATOM 771 C C . LEU A 1 102 ? -14.823 -1.334 9.978 1.00 98.69 102 LEU A C 1
ATOM 773 O O . LEU A 1 102 ? -15.545 -0.659 9.243 1.00 98.69 102 LEU A O 1
ATOM 777 N N . ASP A 1 103 ? -15.269 -1.906 11.099 1.00 98.56 103 ASP A N 1
ATOM 778 C CA . ASP A 1 103 ? -16.635 -1.744 11.601 1.00 98.56 103 ASP A CA 1
ATOM 779 C C . ASP A 1 103 ? -16.943 -0.298 11.982 1.00 98.56 103 ASP A C 1
ATOM 781 O O . ASP A 1 103 ? -18.012 0.204 11.640 1.00 98.56 103 ASP A O 1
ATOM 785 N N . TYR A 1 104 ? -16.015 0.392 12.647 1.00 98.69 104 TYR A N 1
ATOM 786 C CA . TYR A 1 104 ? -16.161 1.810 12.967 1.00 98.69 104 TYR A CA 1
ATOM 787 C C . TYR A 1 104 ? -16.381 2.646 11.699 1.00 98.69 104 TYR A C 1
ATOM 789 O O . TYR A 1 104 ? -17.362 3.384 11.608 1.00 98.69 104 TYR A O 1
ATOM 797 N N . LEU A 1 105 ? -15.526 2.485 10.685 1.00 98.69 105 LEU A N 1
ATOM 798 C CA . LEU A 1 105 ? -15.641 3.226 9.425 1.00 98.69 105 LEU A CA 1
ATOM 799 C C . LEU A 1 105 ? -16.928 2.875 8.660 1.00 98.69 105 LEU A C 1
ATOM 801 O O . LEU A 1 105 ? -17.595 3.757 8.120 1.00 98.69 105 LEU A O 1
ATOM 805 N N . LYS A 1 106 ? -17.320 1.597 8.662 1.00 98.50 106 LYS A N 1
ATOM 806 C CA . LYS A 1 106 ? -18.594 1.130 8.099 1.00 98.50 106 LYS A CA 1
ATOM 807 C C . LYS A 1 106 ? -19.790 1.769 8.804 1.00 98.50 106 LYS A C 1
ATOM 809 O O . LYS A 1 106 ? -20.707 2.242 8.136 1.00 98.50 106 LYS A O 1
ATOM 814 N N . ALA A 1 107 ? -19.777 1.814 10.134 1.00 98.50 107 ALA A N 1
ATOM 815 C CA . ALA A 1 107 ? -20.835 2.428 10.926 1.00 98.50 107 ALA A CA 1
ATOM 816 C 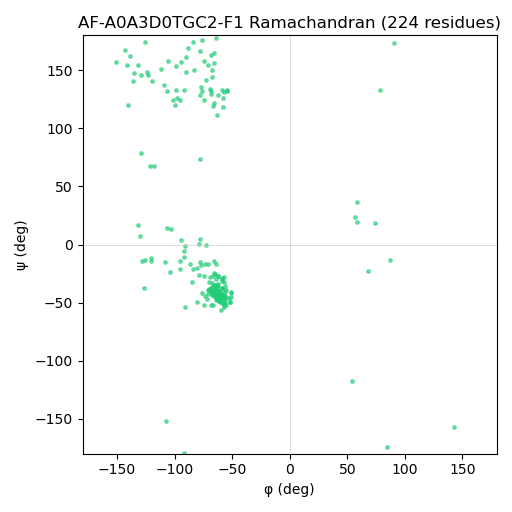C . ALA A 1 107 ? -20.924 3.941 10.682 1.00 98.50 107 ALA A C 1
ATOM 818 O O . ALA A 1 107 ? -22.031 4.471 10.582 1.00 98.50 107 ALA A O 1
ATOM 819 N N . VAL A 1 108 ? -19.783 4.626 10.522 1.00 98.44 108 VAL A N 1
ATOM 820 C CA . VAL A 1 108 ? -19.744 6.044 10.134 1.00 98.44 108 VAL A CA 1
ATOM 821 C C . VAL A 1 108 ? -20.480 6.248 8.816 1.00 98.44 108 VAL A C 1
ATOM 823 O O . VAL A 1 108 ? -21.419 7.040 8.787 1.00 98.44 108 VAL A O 1
ATOM 826 N N . GLU A 1 109 ? -20.138 5.503 7.759 1.00 98.38 109 GLU A N 1
ATOM 827 C CA . GLU A 1 109 ? -20.832 5.618 6.468 1.00 98.38 109 GLU A CA 1
ATOM 828 C C . GLU A 1 109 ? -22.344 5.387 6.614 1.00 98.38 109 GLU A C 1
ATOM 830 O O . GLU A 1 109 ? -23.145 6.183 6.128 1.00 98.38 109 GLU A O 1
ATOM 835 N N . GLN A 1 110 ? -22.742 4.327 7.322 1.00 97.00 110 GLN A N 1
ATOM 836 C CA . GLN A 1 110 ? -24.148 3.952 7.507 1.00 97.00 110 GLN A CA 1
ATOM 837 C C . GLN A 1 110 ? -24.952 4.968 8.330 1.00 97.00 110 GLN A C 1
ATOM 839 O O . GLN A 1 110 ? -26.173 5.038 8.194 1.00 97.00 110 GLN A O 1
ATOM 844 N N . SER A 1 111 ? -24.285 5.752 9.180 1.00 96.88 111 SER A N 1
ATOM 845 C CA . SER A 1 111 ? -24.912 6.824 9.958 1.00 96.88 111 SER A CA 1
ATOM 846 C C . SER A 1 111 ? -25.193 8.081 9.130 1.00 96.88 111 SER A C 1
ATOM 848 O O . SER A 1 111 ? -26.002 8.923 9.532 1.00 96.88 111 SER A O 1
ATOM 850 N N . MET A 1 112 ? -24.554 8.215 7.964 1.00 95.81 112 MET A N 1
ATOM 851 C CA . MET A 1 112 ? -24.722 9.376 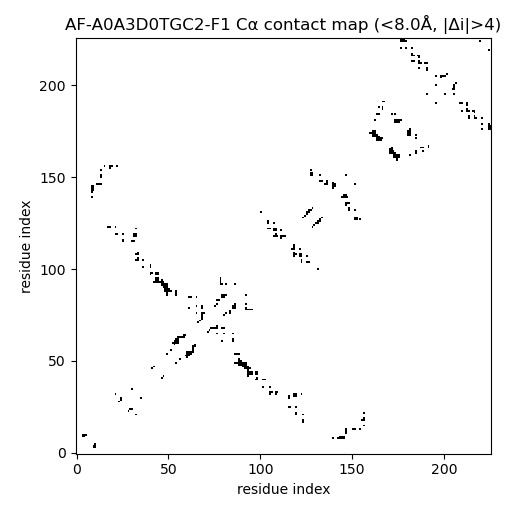7.105 1.00 95.81 112 MET A CA 1
ATOM 852 C C . MET A 1 112 ? -26.037 9.310 6.337 1.00 95.81 112 MET A C 1
ATOM 854 O O . MET A 1 112 ? -26.399 8.309 5.725 1.00 95.81 112 MET A O 1
ATOM 858 N N . SER A 1 113 ? -26.732 10.445 6.300 1.00 86.75 113 SER A N 1
ATOM 859 C CA . SER A 1 113 ? -27.819 10.662 5.3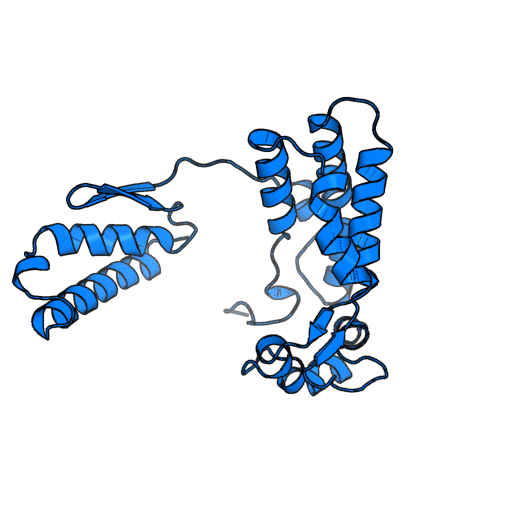50 1.00 86.75 113 SER A CA 1
ATOM 860 C C . SER A 1 113 ? -27.266 11.315 4.083 1.00 86.75 113 SER A C 1
ATOM 862 O O . SER A 1 113 ? -26.506 12.284 4.146 1.00 86.75 113 SER A O 1
ATOM 864 N N . GLY A 1 114 ? -27.639 10.804 2.910 1.00 87.50 114 GLY A N 1
ATOM 865 C CA . GLY A 1 114 ? -27.207 11.379 1.639 1.00 87.50 114 GLY A CA 1
ATOM 866 C C . GLY A 1 114 ? -26.915 10.341 0.568 1.00 87.50 114 GLY A C 1
ATOM 867 O O . GLY A 1 114 ? -27.455 9.238 0.585 1.00 87.50 114 GLY A O 1
ATOM 868 N N . ASN A 1 115 ? -26.090 10.740 -0.398 1.00 93.88 115 ASN A N 1
ATOM 869 C CA . ASN A 1 115 ? -25.600 9.865 -1.452 1.00 93.88 115 ASN A CA 1
ATOM 870 C C . ASN A 1 115 ? -24.316 9.144 -1.015 1.00 93.88 115 ASN A C 1
ATOM 872 O O . ASN A 1 115 ? -23.690 9.480 -0.009 1.00 93.88 115 ASN A O 1
ATOM 876 N N . ARG A 1 116 ? -23.924 8.160 -1.822 1.00 96.31 116 ARG A N 1
ATOM 877 C CA . ARG A 1 116 ? -22.708 7.361 -1.656 1.00 96.31 116 ARG A CA 1
ATOM 878 C C . ARG A 1 116 ? -21.463 8.229 -1.474 1.00 96.31 116 ARG A C 1
ATOM 880 O O . ARG A 1 116 ? -20.641 7.935 -0.619 1.00 96.31 116 ARG A O 1
ATOM 887 N N . GLU A 1 117 ? -21.340 9.309 -2.240 1.00 96.31 117 GLU A N 1
ATOM 888 C CA . GLU A 1 117 ? -20.183 10.206 -2.195 1.00 96.31 117 GLU A CA 1
ATOM 889 C C . GLU A 1 117 ? -20.015 10.848 -0.810 1.00 96.31 117 GLU A C 1
ATOM 891 O O . GLU A 1 117 ? -18.926 10.786 -0.249 1.00 96.31 117 GLU A O 1
ATOM 896 N N . LYS A 1 118 ? -21.099 11.353 -0.203 1.00 96.88 118 LYS A N 1
ATOM 897 C CA . LYS A 1 118 ? -21.063 11.890 1.170 1.00 96.88 118 LYS A CA 1
ATOM 898 C C . LYS A 1 118 ? -20.714 10.834 2.217 1.00 96.88 118 LYS A C 1
ATOM 900 O O . LYS A 1 118 ? -20.055 11.148 3.203 1.00 96.88 118 LYS A O 1
ATOM 905 N N . GLY A 1 119 ? -21.168 9.597 2.018 1.00 98.06 119 GLY A N 1
ATOM 906 C CA . GLY A 1 119 ? -20.793 8.474 2.875 1.00 98.06 119 GLY A CA 1
ATOM 907 C C . GLY A 1 119 ? -19.284 8.213 2.840 1.00 98.06 119 GLY A C 1
ATOM 908 O O . GLY A 1 119 ? -18.646 8.122 3.884 1.00 98.06 119 GLY A O 1
ATOM 909 N N . LEU A 1 120 ? -18.698 8.183 1.642 1.00 98.38 120 LEU A N 1
ATOM 910 C CA . LEU A 1 120 ? -17.260 7.981 1.439 1.00 98.38 120 LEU A CA 1
ATOM 911 C C . LEU A 1 120 ? -16.417 9.155 1.963 1.00 98.38 120 LEU A C 1
ATOM 913 O O . LEU A 1 120 ? -15.364 8.930 2.557 1.00 98.38 120 LEU A O 1
ATOM 917 N N . GLU A 1 121 ? -16.886 10.394 1.806 1.00 97.75 121 GLU A N 1
ATOM 918 C CA . GLU A 1 121 ? -16.267 11.574 2.428 1.00 97.75 121 GLU A CA 1
ATOM 919 C C . GLU A 1 121 ? -16.253 11.461 3.959 1.00 97.75 121 GLU A C 1
ATOM 921 O O . GLU A 1 121 ? -15.230 11.734 4.583 1.00 97.75 121 GLU A O 1
ATOM 926 N N . ALA A 1 122 ? -17.346 10.995 4.572 1.00 98.31 122 ALA A N 1
ATOM 927 C CA . ALA A 1 122 ? -17.406 10.788 6.018 1.00 98.31 122 ALA A CA 1
ATOM 928 C C . ALA A 1 122 ? -16.456 9.679 6.498 1.00 98.31 122 ALA A C 1
ATOM 930 O O . ALA A 1 122 ? -15.873 9.803 7.572 1.00 98.31 122 ALA A O 1
ATOM 931 N N . VAL A 1 123 ? -16.250 8.623 5.704 1.00 98.50 123 VAL A N 1
ATOM 932 C CA . VAL A 1 123 ? -15.241 7.586 5.993 1.00 98.50 123 VAL A CA 1
ATOM 933 C C . VAL A 1 123 ? -13.831 8.182 6.009 1.00 98.50 123 VAL A C 1
ATOM 935 O O . VAL A 1 123 ? -13.059 7.899 6.926 1.00 98.50 123 VAL A O 1
ATOM 938 N N . LEU A 1 124 ? -13.493 9.023 5.024 1.00 98.38 124 LEU A N 1
ATOM 939 C CA . LEU A 1 124 ? -12.205 9.725 4.984 1.00 98.38 124 LEU A CA 1
ATOM 940 C C . LEU A 1 124 ? -12.039 10.653 6.192 1.00 98.38 124 LEU A C 1
ATOM 942 O O . LEU A 1 124 ? -11.004 10.609 6.856 1.00 98.38 124 LEU A O 1
ATOM 946 N N . GLU A 1 125 ? -13.064 11.445 6.505 1.00 98.31 125 GLU A N 1
ATOM 947 C CA . GLU A 1 125 ? -13.080 12.342 7.662 1.00 98.31 125 GLU A CA 1
ATOM 948 C C . GLU A 1 125 ? -12.866 11.575 8.968 1.00 98.31 125 GLU A C 1
ATOM 950 O O . GLU A 1 125 ? -12.004 11.932 9.768 1.00 98.31 125 GLU A O 1
ATOM 955 N N . ALA A 1 126 ? -13.591 10.476 9.171 1.00 98.50 126 ALA A N 1
ATOM 956 C CA . ALA A 1 126 ? -13.462 9.662 10.369 1.00 98.50 126 ALA A CA 1
ATOM 957 C C . ALA A 1 126 ? -12.070 9.043 10.508 1.00 98.50 126 ALA A C 1
ATOM 959 O O . ALA A 1 126 ? -11.563 8.940 11.619 1.00 98.50 126 ALA A O 1
ATOM 960 N N . PHE A 1 127 ? -11.411 8.662 9.413 1.00 98.69 127 PHE A N 1
ATOM 961 C CA . PHE A 1 127 ? -10.056 8.125 9.495 1.00 98.69 127 PHE A CA 1
ATOM 962 C C . PHE A 1 127 ? -9.005 9.210 9.761 1.00 98.69 127 PHE A C 1
ATOM 964 O O . PHE A 1 127 ? -8.218 9.080 10.696 1.00 98.69 127 PHE A O 1
ATOM 971 N N . TYR A 1 128 ? -8.994 10.281 8.961 1.00 98.62 128 TYR A N 1
ATOM 972 C CA . TYR A 1 128 ? -7.943 11.308 8.994 1.00 98.62 128 TYR A CA 1
ATOM 973 C C . TYR A 1 128 ? -8.163 12.386 10.061 1.00 98.62 128 TYR A C 1
ATOM 975 O O . TYR A 1 128 ? -7.208 13.043 10.476 1.00 98.62 128 TYR A O 1
ATOM 983 N N . ARG A 1 129 ? -9.405 12.557 10.527 1.00 98.44 129 ARG A N 1
ATOM 984 C CA . ARG A 1 129 ? -9.810 13.558 11.525 1.00 98.44 129 ARG A CA 1
ATOM 985 C C . ARG A 1 129 ? -10.644 12.968 12.675 1.00 98.44 129 ARG A C 1
ATOM 987 O O . ARG A 1 129 ? -11.107 13.710 13.538 1.00 98.44 129 ARG A O 1
ATOM 994 N N . GLY A 1 130 ? -10.795 11.650 12.769 1.00 98.00 130 GLY A N 1
ATOM 995 C CA . GLY A 1 130 ? -11.460 10.986 13.898 1.00 98.00 130 GLY A CA 1
ATOM 996 C C . GLY A 1 130 ? -10.498 10.250 14.829 1.00 98.00 130 GLY A C 1
ATOM 997 O O . GLY A 1 130 ? -9.323 10.615 14.960 1.00 98.00 130 GLY A O 1
ATOM 998 N N . ASP A 1 131 ? -11.014 9.206 15.475 1.00 97.38 131 ASP A N 1
ATOM 999 C CA . ASP A 1 131 ? -10.296 8.406 16.474 1.00 97.38 131 ASP A CA 1
ATOM 1000 C C . ASP A 1 131 ? -9.048 7.693 15.918 1.00 97.38 131 ASP A C 1
ATOM 1002 O O . ASP A 1 131 ? -8.018 7.726 16.593 1.00 97.38 131 ASP A O 1
ATOM 1006 N N . PRO A 1 132 ? -9.046 7.118 14.693 1.00 98.25 132 PRO A N 1
ATOM 1007 C CA . PRO A 1 132 ? -7.846 6.504 14.122 1.00 98.25 132 PRO A CA 1
ATOM 1008 C C . PRO A 1 132 ? -6.668 7.478 14.022 1.00 98.25 132 PRO A C 1
ATOM 1010 O O . PRO A 1 132 ? -5.548 7.136 14.392 1.00 98.25 132 PRO A O 1
ATOM 1013 N N . ALA A 1 133 ? -6.913 8.716 13.586 1.00 98.44 133 ALA A N 1
ATOM 1014 C CA . ALA A 1 133 ? -5.871 9.731 13.521 1.00 98.44 133 ALA A CA 1
ATOM 1015 C C . ALA A 1 133 ? -5.366 10.163 14.909 1.00 98.44 133 ALA A C 1
ATOM 1017 O O . ALA A 1 133 ? -4.185 10.469 15.060 1.00 98.44 133 ALA A O 1
ATOM 1018 N N . ALA A 1 134 ? -6.234 10.177 15.926 1.00 98.25 134 ALA A N 1
ATOM 1019 C CA . ALA A 1 134 ? -5.832 10.468 17.304 1.00 98.25 134 ALA A CA 1
ATOM 1020 C C . ALA A 1 134 ? -4.984 9.328 17.891 1.00 98.25 134 ALA A C 1
ATOM 1022 O O . ALA A 1 134 ? -3.991 9.575 18.571 1.00 98.25 134 ALA A O 1
ATOM 1023 N N . GLU A 1 135 ? -5.326 8.078 17.577 1.00 97.94 135 GLU A N 1
ATOM 1024 C CA . GLU A 1 135 ? -4.558 6.905 17.992 1.00 97.94 135 GLU A CA 1
ATOM 1025 C C . GLU A 1 135 ? -3.176 6.854 17.324 1.00 97.94 135 GLU A C 1
ATOM 1027 O O . GLU A 1 135 ? -2.182 6.562 17.990 1.00 97.94 135 GLU A O 1
ATOM 1032 N N . ILE A 1 136 ? -3.085 7.202 16.034 1.00 98.12 136 ILE A N 1
ATOM 1033 C CA . ILE A 1 136 ? -1.803 7.315 15.322 1.00 98.12 136 ILE A CA 1
ATOM 1034 C C . ILE A 1 136 ? -0.928 8.406 15.948 1.00 98.12 136 ILE A C 1
ATOM 1036 O O . ILE A 1 136 ? 0.256 8.168 16.183 1.00 98.12 136 ILE A O 1
ATOM 1040 N N . GLU A 1 137 ? -1.486 9.585 16.243 1.00 98.19 137 GLU A N 1
ATOM 1041 C CA . GLU A 1 137 ? -0.748 10.651 16.928 1.00 98.19 137 GLU A CA 1
ATOM 1042 C C . GLU A 1 137 ? -0.267 10.196 18.310 1.00 98.19 137 GLU A C 1
ATOM 1044 O O . GLU A 1 137 ? 0.910 10.363 18.633 1.00 98.19 137 GLU A O 1
ATOM 1049 N N . ARG A 1 138 ? -1.150 9.599 19.118 1.00 98.31 138 ARG A N 1
ATOM 1050 C CA . ARG A 1 138 ? -0.811 9.101 20.456 1.00 98.31 138 ARG A CA 1
ATOM 1051 C C . ARG A 1 138 ? 0.349 8.113 20.388 1.00 98.31 138 ARG A C 1
ATOM 1053 O O . ARG A 1 138 ? 1.343 8.287 21.090 1.00 98.31 138 ARG A O 1
ATOM 1060 N N . PHE A 1 139 ? 0.249 7.116 19.509 1.00 97.56 139 PHE A N 1
ATOM 1061 C CA . PHE A 1 139 ? 1.310 6.137 19.294 1.00 97.56 139 PHE A CA 1
ATOM 1062 C C . PHE A 1 139 ? 2.603 6.807 18.812 1.00 97.56 139 PHE A C 1
ATOM 1064 O O . PHE A 1 139 ? 3.689 6.476 19.285 1.00 97.56 139 PHE A O 1
ATOM 1071 N N . SER A 1 140 ? 2.497 7.785 17.910 1.00 98.06 140 SER A N 1
ATOM 1072 C CA . SER A 1 140 ? 3.644 8.556 17.437 1.00 98.06 140 SER A CA 1
ATOM 1073 C C . SER A 1 140 ? 4.370 9.237 18.598 1.00 98.06 140 SER A C 1
ATOM 1075 O O . SER A 1 140 ? 5.564 9.017 18.791 1.00 98.06 140 SER A O 1
ATOM 1077 N N . GLN A 1 141 ? 3.650 9.977 19.442 1.00 97.75 141 GLN A N 1
ATOM 1078 C CA . GLN A 1 141 ? 4.215 10.678 20.597 1.00 97.75 141 GLN A CA 1
ATOM 1079 C C . GLN A 1 141 ? 4.833 9.719 21.625 1.00 97.75 141 GLN A C 1
ATOM 1081 O O . GLN A 1 141 ? 5.955 9.950 22.077 1.00 97.75 141 GLN A O 1
ATOM 1086 N N . GLU A 1 142 ? 4.149 8.618 21.952 1.00 97.25 142 GLU A N 1
ATOM 1087 C CA . GLU A 1 142 ? 4.637 7.593 22.891 1.00 97.25 142 GLU A CA 1
ATOM 1088 C C . GLU A 1 142 ? 5.964 6.962 22.442 1.00 97.25 142 GLU A C 1
ATOM 1090 O O . GLU A 1 142 ? 6.778 6.554 23.274 1.00 97.25 142 GLU A O 1
ATOM 1095 N N . HIS A 1 143 ? 6.209 6.922 21.132 1.00 96.12 143 HIS A N 1
ATOM 1096 C CA . HIS A 1 143 ? 7.393 6.318 20.534 1.00 96.12 143 HIS A CA 1
ATOM 1097 C C . HIS A 1 143 ? 8.409 7.335 19.986 1.00 96.12 143 HIS A C 1
ATOM 1099 O O . HIS A 1 143 ? 9.350 6.937 19.299 1.00 96.12 143 HIS A O 1
ATOM 1105 N N . ASN A 1 144 ? 8.291 8.621 20.344 1.00 96.62 144 ASN A N 1
ATOM 1106 C CA . ASN A 1 144 ? 9.162 9.713 19.873 1.00 96.62 144 ASN A CA 1
ATOM 1107 C C . ASN A 1 144 ? 9.166 9.876 18.338 1.00 96.62 144 ASN A C 1
ATOM 1109 O O . ASN A 1 144 ? 10.199 10.153 17.727 1.00 96.62 144 ASN A O 1
ATOM 1113 N N . GLY A 1 145 ? 8.010 9.657 17.719 1.00 96.81 145 GLY A N 1
ATOM 1114 C CA . GLY A 1 145 ? 7.748 9.862 16.302 1.00 96.81 145 GLY A CA 1
ATOM 1115 C C . GLY A 1 145 ? 7.568 11.326 15.916 1.00 96.81 145 GLY A C 1
ATOM 1116 O O . GLY A 1 145 ? 7.568 12.226 16.755 1.00 96.81 145 GLY A O 1
ATOM 1117 N N . LEU A 1 146 ? 7.419 11.546 14.608 1.00 96.56 146 LEU A N 1
ATOM 1118 C CA . LEU A 1 146 ? 7.266 12.879 14.014 1.00 96.56 146 LEU A CA 1
ATOM 1119 C C . LEU A 1 146 ? 5.853 13.158 13.494 1.00 96.56 146 LEU A C 1
ATOM 1121 O O . LEU A 1 146 ? 5.542 14.314 13.233 1.00 96.56 146 LEU A O 1
ATOM 1125 N N . LEU A 1 147 ? 5.012 12.127 13.346 1.00 97.38 147 LEU A N 1
ATOM 1126 C CA . LEU A 1 147 ? 3.638 12.302 12.881 1.00 97.38 147 LEU A CA 1
ATOM 1127 C C . LEU A 1 147 ? 2.838 13.069 13.931 1.00 97.38 147 LEU A C 1
ATOM 1129 O O . LEU A 1 147 ? 2.685 12.593 15.061 1.00 97.38 147 LEU A O 1
ATOM 1133 N N . ALA A 1 148 ? 2.327 14.230 13.539 1.00 96.94 148 ALA A N 1
ATOM 1134 C CA . ALA A 1 148 ? 1.421 15.048 14.322 1.00 96.94 148 ALA A CA 1
ATOM 1135 C C . ALA A 1 148 ? 0.002 14.949 13.767 1.00 96.94 148 ALA A C 1
ATOM 1137 O O . ALA A 1 148 ? -0.211 14.693 12.578 1.00 96.94 148 ALA A O 1
ATOM 1138 N N . ARG A 1 149 ? -0.990 15.249 14.606 1.00 97.62 149 ARG A N 1
ATOM 1139 C CA . ARG A 1 149 ? -2.391 15.283 14.185 1.00 97.62 149 ARG A CA 1
ATOM 1140 C C . ARG A 1 149 ? -2.633 16.125 12.930 1.00 97.62 149 ARG A C 1
ATOM 1142 O O . ARG A 1 149 ? -3.363 15.707 12.035 1.00 97.62 149 ARG A O 1
ATOM 1149 N N . SER A 1 150 ? -1.976 17.280 12.841 1.00 98.06 150 SER A N 1
ATOM 1150 C CA . SER A 1 150 ? -2.100 18.191 11.703 1.00 98.06 150 SER A CA 1
ATOM 1151 C C . SER A 1 150 ? -1.641 17.591 10.376 1.00 98.06 150 SER A C 1
ATOM 1153 O O . SER A 1 150 ? -2.116 18.030 9.332 1.00 98.06 150 SER A O 1
ATOM 1155 N N . ASP A 1 151 ? -0.723 16.622 10.393 1.00 98.25 151 ASP A N 1
ATOM 1156 C CA . ASP A 1 151 ? -0.245 15.973 9.168 1.00 98.25 151 ASP A CA 1
ATOM 1157 C C . ASP A 1 151 ? -1.336 15.076 8.579 1.00 98.25 151 ASP A C 1
ATOM 1159 O O . ASP A 1 151 ? -1.551 15.064 7.369 1.00 98.25 151 ASP A O 1
ATOM 1163 N N . LEU A 1 152 ? -2.078 14.380 9.446 1.00 98.25 152 LEU A N 1
ATOM 1164 C CA . LEU A 1 152 ? -3.197 13.526 9.061 1.00 98.25 152 LEU A CA 1
ATOM 1165 C C . LEU A 1 152 ? -4.383 14.372 8.587 1.00 98.25 152 LEU A C 1
ATOM 1167 O O . LEU A 1 152 ? -4.975 14.076 7.556 1.00 98.25 152 LEU A O 1
ATOM 1171 N N . GLU A 1 153 ? -4.686 15.469 9.284 1.00 97.88 153 GLU A N 1
ATOM 1172 C CA . GLU A 1 153 ? -5.795 16.364 8.931 1.00 97.88 153 GLU A CA 1
ATOM 1173 C C . GLU A 1 153 ? -5.593 17.103 7.603 1.00 97.88 153 GLU A C 1
ATOM 1175 O O . GLU A 1 153 ? -6.574 17.497 6.969 1.00 97.88 153 GLU A O 1
ATOM 1180 N N . ARG A 1 154 ? -4.339 17.329 7.199 1.00 97.25 154 ARG A N 1
ATOM 1181 C CA . ARG A 1 154 ? -3.972 17.981 5.931 1.00 97.25 154 ARG A CA 1
ATOM 1182 C C . ARG A 1 154 ? -3.753 16.995 4.791 1.00 97.25 154 ARG A C 1
ATOM 1184 O O . ARG A 1 154 ? -3.500 17.431 3.672 1.00 97.25 154 ARG A O 1
ATOM 1191 N N . PHE A 1 155 ? -3.794 15.696 5.069 1.00 97.69 155 PHE A N 1
ATOM 1192 C CA . PHE A 1 155 ? -3.565 14.692 4.051 1.00 97.69 155 PHE A CA 1
ATOM 1193 C C . PHE A 1 155 ? -4.705 14.678 3.036 1.00 97.69 155 PHE A C 1
ATOM 1195 O O . PHE A 1 155 ? -5.882 14.610 3.388 1.00 97.69 155 PHE A O 1
ATOM 1202 N N . GLU A 1 156 ? -4.334 14.683 1.761 1.00 94.75 156 GLU A N 1
ATOM 1203 C CA . GLU A 1 156 ? -5.253 14.577 0.640 1.00 94.75 156 GLU A CA 1
ATOM 1204 C C . GLU A 1 156 ? -4.695 13.591 -0.387 1.00 94.75 156 GLU A C 1
ATOM 1206 O O . GLU A 1 156 ? -3.484 13.449 -0.560 1.00 94.75 156 GLU A O 1
ATOM 1211 N N . THR A 1 157 ? -5.590 12.883 -1.077 1.00 96.12 157 THR A N 1
ATOM 1212 C CA . THR A 1 157 ? -5.216 12.033 -2.211 1.00 96.12 157 THR A CA 1
ATOM 1213 C C . THR A 1 157 ? -5.504 12.774 -3.507 1.00 96.12 157 THR A C 1
ATOM 1215 O O . THR A 1 157 ? -6.651 13.111 -3.798 1.00 96.12 157 THR A O 1
ATOM 1218 N N . HIS A 1 158 ? -4.465 12.995 -4.307 1.00 94.00 158 HIS A N 1
ATOM 1219 C CA . HIS A 1 158 ? -4.579 13.678 -5.589 1.00 94.00 158 HIS A CA 1
ATOM 1220 C C . HIS A 1 158 ? -4.638 12.692 -6.756 1.00 94.00 158 HIS A C 1
ATOM 1222 O O . HIS A 1 158 ? -4.123 11.576 -6.693 1.00 94.00 158 HIS A O 1
ATOM 1228 N N . PHE A 1 159 ? -5.268 13.133 -7.843 1.00 95.62 159 PHE A N 1
ATOM 1229 C CA . PHE A 1 159 ? -5.145 12.487 -9.142 1.00 95.62 159 PHE A CA 1
ATOM 1230 C C . PHE A 1 159 ? -4.122 13.240 -9.972 1.00 95.62 159 PHE A C 1
ATOM 1232 O O . PHE A 1 159 ? -4.186 14.463 -10.080 1.00 95.62 159 PHE A O 1
ATOM 1239 N N . GLU A 1 160 ? -3.225 12.488 -10.588 1.00 95.25 160 GLU A N 1
ATOM 1240 C CA . GLU A 1 160 ? -2.151 13.015 -11.412 1.00 95.25 160 GLU A CA 1
ATOM 1241 C C . GLU A 1 160 ? -2.231 12.390 -12.801 1.00 95.25 160 GLU A C 1
ATOM 1243 O O . GLU A 1 160 ? -2.654 11.239 -12.955 1.00 95.25 160 GLU A O 1
ATOM 1248 N N . GLU A 1 161 ? -1.813 13.145 -13.814 1.00 96.88 161 GLU A N 1
ATOM 1249 C CA . GLU A 1 161 ? -1.638 12.585 -15.149 1.00 96.88 161 GLU A CA 1
ATOM 1250 C C . GLU A 1 161 ? -0.439 11.623 -15.146 1.00 96.88 161 GLU A C 1
ATOM 1252 O O . GLU A 1 161 ? 0.625 11.961 -14.615 1.00 96.88 161 GLU A O 1
ATOM 1257 N N . PRO A 1 162 ? -0.572 10.419 -15.727 1.00 97.69 162 PRO A N 1
ATOM 1258 C CA . PRO A 1 162 ? 0.547 9.498 -15.832 1.00 97.69 162 PRO A CA 1
ATOM 1259 C C . PRO A 1 162 ? 1.610 10.046 -16.789 1.00 97.69 162 PRO A C 1
ATOM 1261 O O . PRO A 1 162 ? 1.303 10.697 -17.789 1.00 97.69 162 PRO A O 1
ATOM 1264 N N . VAL A 1 163 ? 2.869 9.690 -16.547 1.00 97.88 163 VAL A N 1
ATOM 1265 C CA . VAL A 1 163 ? 3.913 9.833 -17.568 1.00 97.88 163 VAL A CA 1
ATOM 1266 C C . VAL A 1 163 ? 3.868 8.634 -18.506 1.00 97.88 163 VAL A C 1
ATOM 1268 O O . VAL A 1 163 ? 3.478 7.528 -18.119 1.00 97.88 163 VAL A O 1
ATOM 1271 N N . SER A 1 164 ? 4.257 8.842 -19.760 1.00 98.19 164 SER A N 1
ATOM 1272 C CA . SER A 1 164 ? 4.152 7.792 -20.767 1.00 98.19 164 SER A CA 1
ATOM 1273 C C . SER A 1 164 ? 5.199 7.895 -21.860 1.00 98.19 164 SER A C 1
ATOM 1275 O O . SER A 1 164 ? 5.682 8.988 -22.146 1.00 98.19 164 SER A O 1
ATOM 1277 N N . LEU A 1 165 ? 5.471 6.764 -22.502 1.00 98.06 165 LEU A N 1
ATOM 1278 C CA . LEU A 1 165 ? 6.325 6.643 -23.678 1.00 98.06 165 LEU A CA 1
ATOM 1279 C C . LEU A 1 165 ? 5.646 5.717 -24.697 1.00 98.06 165 LEU A C 1
ATOM 1281 O O . LEU A 1 165 ? 5.047 4.713 -24.305 1.00 98.06 165 LEU A O 1
ATOM 1285 N N . GLU A 1 166 ? 5.747 6.045 -25.984 1.00 97.69 166 GLU A N 1
ATOM 1286 C CA . GLU A 1 166 ? 5.428 5.105 -27.064 1.00 97.69 166 GLU A CA 1
ATOM 1287 C C . GLU A 1 166 ? 6.597 4.126 -27.224 1.00 97.69 166 GLU A C 1
ATOM 1289 O O . GLU A 1 166 ? 7.745 4.545 -27.322 1.00 97.69 166 GLU A O 1
ATOM 1294 N N . PHE A 1 167 ? 6.330 2.825 -27.233 1.00 96.38 167 PHE A N 1
ATOM 1295 C CA . PHE A 1 167 ? 7.353 1.807 -27.442 1.00 96.38 167 PHE A CA 1
ATOM 1296 C C . PHE A 1 167 ? 6.789 0.690 -28.315 1.00 96.38 167 PHE A C 1
ATOM 1298 O O . PHE A 1 167 ? 5.815 0.032 -27.944 1.00 96.38 167 PHE A O 1
ATOM 1305 N N . ALA A 1 168 ? 7.416 0.468 -29.471 1.00 91.38 168 ALA A N 1
ATOM 1306 C CA . ALA A 1 168 ? 6.891 -0.398 -30.524 1.00 91.38 168 ALA A CA 1
ATOM 1307 C C 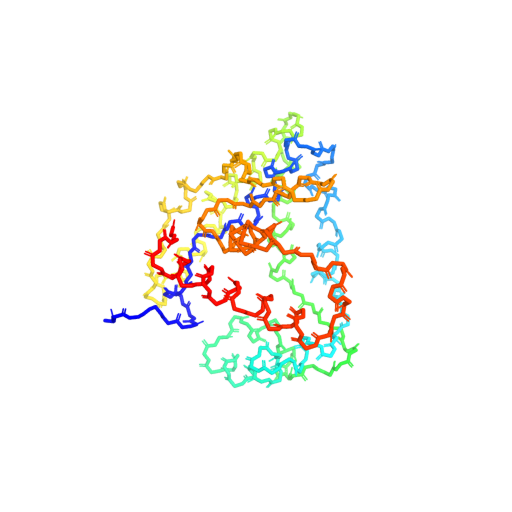. ALA A 1 168 ? 5.458 0.006 -30.938 1.00 91.38 168 ALA A C 1
ATOM 1309 O O . ALA A 1 168 ? 5.256 1.105 -31.448 1.00 91.38 168 ALA A O 1
ATOM 1310 N N . ASP A 1 169 ? 4.473 -0.872 -30.755 1.00 94.56 169 ASP A N 1
ATOM 1311 C CA . ASP A 1 169 ? 3.066 -0.669 -31.110 1.00 94.56 169 ASP A CA 1
ATOM 1312 C C . ASP A 1 169 ? 2.167 -0.344 -29.902 1.00 94.56 169 ASP A C 1
ATOM 1314 O O . ASP A 1 169 ? 0.941 -0.379 -30.018 1.00 94.56 169 ASP A O 1
ATOM 1318 N N . THR A 1 170 ? 2.750 -0.008 -28.744 1.00 96.75 170 THR A N 1
ATOM 1319 C CA . THR A 1 170 ? 2.003 0.310 -27.521 1.00 96.75 170 THR A CA 1
ATOM 1320 C C . THR A 1 170 ? 2.480 1.591 -26.846 1.00 96.75 170 THR A C 1
ATOM 1322 O O . THR A 1 170 ? 3.651 1.958 -26.900 1.00 96.75 170 THR A O 1
ATOM 1325 N N . LYS A 1 171 ? 1.573 2.206 -26.087 1.00 98.25 171 LYS A N 1
ATOM 1326 C CA . LYS A 1 171 ? 1.889 3.273 -25.141 1.00 98.25 171 LYS A CA 1
ATOM 1327 C C . LYS A 1 171 ? 2.023 2.715 -23.730 1.00 98.25 171 LYS A C 1
ATOM 1329 O O . LYS A 1 171 ? 1.112 2.049 -23.237 1.00 98.25 171 LYS A O 1
ATOM 1334 N N . VAL A 1 172 ? 3.141 2.983 -23.066 1.00 98.25 172 VAL A N 1
ATOM 1335 C CA . VAL A 1 172 ? 3.412 2.525 -21.696 1.00 98.25 172 VAL A CA 1
ATOM 1336 C C . VAL A 1 172 ? 3.179 3.676 -20.728 1.00 98.25 172 VAL A C 1
ATOM 1338 O O . VAL A 1 172 ? 3.800 4.723 -20.872 1.00 98.25 172 VAL A O 1
ATOM 1341 N N . PHE A 1 173 ? 2.311 3.481 -19.733 1.00 98.44 173 PHE A N 1
ATOM 1342 C CA . PHE A 1 173 ? 1.970 4.484 -18.719 1.00 98.44 173 PHE A CA 1
ATOM 1343 C C . PHE A 1 173 ? 2.548 4.119 -17.354 1.00 98.44 173 PHE A C 1
ATOM 1345 O O . PHE A 1 173 ? 2.444 2.967 -16.928 1.00 98.44 173 PHE A O 1
ATOM 1352 N N . LYS A 1 174 ? 3.111 5.102 -16.648 1.00 98.19 174 LYS A N 1
ATOM 1353 C CA . LYS A 1 174 ? 3.657 4.983 -15.289 1.00 98.19 174 LYS A CA 1
ATOM 1354 C C . LYS A 1 174 ? 3.268 6.212 -14.457 1.00 98.19 174 LYS A C 1
ATOM 1356 O O . LYS A 1 174 ? 2.893 7.247 -14.999 1.00 98.19 174 LYS A O 1
ATOM 1361 N N . CYS A 1 175 ? 3.369 6.100 -13.136 1.00 97.19 175 CYS A N 1
ATOM 1362 C CA . CYS A 1 175 ? 3.315 7.261 -12.246 1.00 97.19 175 CYS A CA 1
ATOM 1363 C C . CYS A 1 175 ? 4.522 8.185 -12.470 1.00 97.19 175 CYS A C 1
ATOM 1365 O O . CYS A 1 175 ? 5.518 7.756 -13.057 1.00 97.19 175 CYS A O 1
ATOM 1367 N N . GLY A 1 176 ? 4.437 9.418 -11.963 1.00 97.00 176 GLY A N 1
ATOM 1368 C CA . GLY A 1 176 ? 5.531 10.388 -11.994 1.00 97.00 176 GLY A CA 1
ATOM 1369 C C . GLY A 1 176 ? 6.778 9.973 -11.190 1.00 97.00 176 GLY A C 1
ATOM 1370 O O . GLY A 1 176 ? 6.792 8.919 -10.549 1.00 97.00 176 GLY A O 1
ATOM 1371 N N . PRO A 1 177 ? 7.835 10.807 -11.212 1.00 96.75 177 PRO A N 1
ATOM 1372 C CA . PRO A 1 177 ? 9.151 10.484 -10.651 1.00 96.75 177 PRO A CA 1
ATOM 1373 C C . PRO A 1 177 ? 9.209 10.469 -9.116 1.00 96.75 177 PRO A C 1
ATOM 1375 O O . PRO A 1 177 ? 10.248 10.121 -8.568 1.00 96.75 177 PRO A O 1
ATOM 1378 N N . TRP A 1 178 ? 8.099 10.749 -8.422 1.00 95.50 178 TRP A N 1
ATOM 1379 C CA . TRP A 1 178 ? 7.966 10.479 -6.985 1.00 95.50 178 TRP A CA 1
ATOM 1380 C C . TRP A 1 178 ? 8.030 8.973 -6.670 1.00 95.50 178 TRP A C 1
ATOM 1382 O O . TRP A 1 178 ? 8.258 8.568 -5.531 1.00 95.50 178 TRP A O 1
ATOM 1392 N N . ASN A 1 179 ? 7.848 8.110 -7.680 1.00 95.31 179 ASN A N 1
ATOM 1393 C CA . ASN A 1 179 ? 8.238 6.708 -7.612 1.00 95.31 179 ASN A CA 1
ATOM 1394 C C . ASN A 1 179 ? 9.156 6.307 -8.771 1.00 95.31 179 ASN A C 1
ATOM 1396 O O . ASN A 1 179 ? 9.410 7.054 -9.707 1.00 95.31 179 ASN A O 1
ATOM 1400 N N . GLN A 1 180 ? 9.658 5.074 -8.719 1.00 98.00 180 GLN A N 1
ATOM 1401 C CA . GLN A 1 180 ? 10.614 4.555 -9.702 1.00 98.00 180 GLN A CA 1
ATOM 1402 C C . GLN A 1 180 ? 9.992 4.121 -11.042 1.00 98.00 180 GLN A C 1
ATOM 1404 O O . GLN A 1 180 ? 10.684 3.549 -11.882 1.00 98.00 180 GLN A O 1
ATOM 1409 N N . GLY A 1 181 ? 8.691 4.325 -11.254 1.00 97.50 181 GLY A N 1
ATOM 1410 C CA . GLY A 1 181 ? 7.987 3.938 -12.475 1.00 97.50 181 GLY A CA 1
ATOM 1411 C C . GLY A 1 181 ? 8.660 4.426 -13.767 1.00 97.50 181 GLY A C 1
ATOM 1412 O O . GLY A 1 181 ? 8.818 3.604 -14.676 1.00 97.50 181 GLY A O 1
ATOM 1413 N N . PRO A 1 182 ? 9.102 5.696 -13.853 1.00 98.44 182 PRO A N 1
ATOM 1414 C CA . PRO A 1 182 ? 9.735 6.236 -15.054 1.00 98.44 182 PRO A CA 1
ATOM 1415 C C . PRO A 1 182 ? 11.091 5.603 -15.423 1.00 98.44 182 PRO A C 1
ATOM 1417 O O . PRO A 1 182 ? 11.473 5.696 -16.586 1.00 98.44 182 PRO A O 1
ATOM 1420 N N . VAL A 1 183 ? 11.756 4.846 -14.530 1.00 98.50 183 VAL A N 1
ATOM 1421 C CA . VAL A 1 183 ? 12.977 4.070 -14.865 1.00 98.50 183 VAL A CA 1
ATOM 1422 C C . VAL A 1 183 ? 12.714 3.118 -16.027 1.00 98.50 183 VAL A C 1
ATOM 1424 O O . VAL A 1 183 ? 13.534 2.983 -16.932 1.00 98.50 183 VAL A O 1
ATOM 1427 N N . MET A 1 184 ? 11.539 2.481 -16.032 1.00 98.06 184 MET A N 1
ATOM 1428 C CA . MET A 1 184 ? 11.127 1.610 -17.131 1.00 98.06 184 MET A CA 1
ATOM 1429 C C . MET A 1 184 ? 10.993 2.393 -18.438 1.00 98.06 184 MET A C 1
ATOM 1431 O O . MET A 1 184 ? 11.412 1.899 -19.477 1.00 98.06 184 MET A O 1
ATOM 1435 N N . LEU A 1 185 ? 10.437 3.606 -18.395 1.00 98.50 185 LEU A N 1
ATOM 1436 C CA . LEU A 1 185 ? 10.283 4.439 -19.587 1.00 98.50 185 LEU A CA 1
ATOM 1437 C C 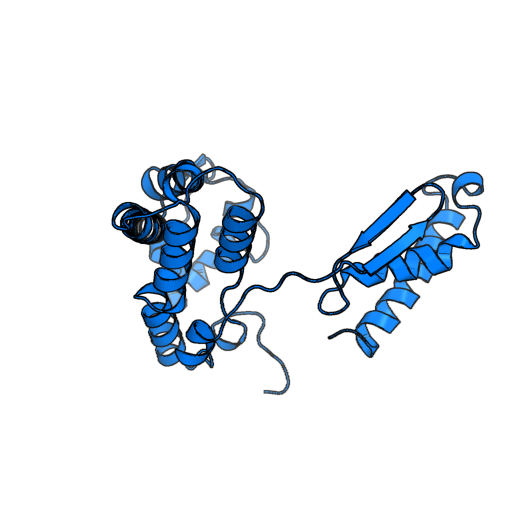. LEU A 1 185 ? 11.649 4.890 -20.116 1.00 98.50 185 LEU A C 1
ATOM 1439 O O . LEU A 1 185 ? 11.893 4.784 -21.310 1.00 98.50 185 LEU A O 1
ATOM 1443 N N . GLN A 1 186 ? 12.571 5.305 -19.245 1.00 98.38 186 GLN A N 1
ATOM 1444 C CA . GLN A 1 186 ? 13.933 5.663 -19.652 1.00 98.38 186 GLN A CA 1
ATOM 1445 C C . GLN A 1 186 ? 14.674 4.478 -20.283 1.00 98.38 186 GLN A C 1
ATOM 1447 O O . GLN A 1 186 ? 15.266 4.622 -21.351 1.00 98.38 186 GLN A O 1
ATOM 1452 N N . ALA A 1 187 ? 14.597 3.293 -19.668 1.00 98.31 187 ALA A N 1
ATOM 1453 C CA . ALA A 1 187 ? 15.208 2.089 -20.223 1.00 98.31 187 ALA A CA 1
ATOM 1454 C C . ALA A 1 187 ? 14.606 1.731 -21.593 1.00 98.31 187 ALA A C 1
ATOM 1456 O O . ALA A 1 187 ? 15.348 1.446 -22.529 1.00 98.31 187 ALA A O 1
ATOM 1457 N N . LEU A 1 188 ? 13.279 1.798 -21.746 1.00 98.00 188 LEU A N 1
ATOM 1458 C CA . LEU A 1 188 ? 12.613 1.561 -23.030 1.00 98.00 188 LEU A CA 1
ATOM 1459 C C . LEU A 1 188 ? 13.014 2.591 -24.095 1.00 98.00 188 LEU A C 1
ATOM 1461 O O . LEU A 1 188 ? 13.259 2.200 -25.230 1.00 98.00 188 LEU A O 1
ATOM 1465 N N . ALA A 1 189 ? 13.161 3.868 -23.737 1.00 97.94 189 ALA A N 1
ATOM 1466 C CA . ALA A 1 189 ? 13.617 4.906 -24.663 1.00 97.94 189 ALA A CA 1
ATOM 1467 C C . ALA A 1 189 ? 15.045 4.644 -25.173 1.00 97.94 189 ALA A C 1
ATOM 1469 O O . ALA A 1 189 ? 15.327 4.820 -26.355 1.00 97.94 189 ALA A O 1
ATOM 1470 N N . ILE A 1 190 ? 15.948 4.164 -24.309 1.00 97.50 190 ILE A N 1
ATOM 1471 C CA . ILE A 1 190 ? 17.293 3.733 -24.727 1.00 97.50 190 ILE A CA 1
ATOM 1472 C C . ILE A 1 190 ? 17.190 2.535 -25.680 1.00 97.50 190 ILE A C 1
ATOM 1474 O O . ILE A 1 190 ? 17.858 2.490 -26.714 1.00 97.50 190 ILE A O 1
ATOM 1478 N N . LEU A 1 191 ? 16.352 1.556 -25.332 1.00 97.12 191 LEU A N 1
ATOM 1479 C CA . LEU A 1 191 ? 16.220 0.299 -26.066 1.00 97.12 191 LEU A CA 1
ATOM 1480 C C . LEU A 1 191 ? 15.472 0.429 -27.400 1.00 97.12 191 LEU A C 1
ATOM 1482 O O . LEU A 1 191 ? 15.614 -0.452 -28.243 1.00 97.12 191 LEU A O 1
ATOM 1486 N N . GLU A 1 192 ? 14.729 1.514 -27.624 1.00 95.81 192 GLU A N 1
ATOM 1487 C CA . GLU A 1 192 ? 13.996 1.779 -28.872 1.00 95.81 192 GLU A CA 1
ATOM 1488 C C . GLU A 1 192 ? 14.915 1.778 -30.106 1.00 95.81 192 GLU A C 1
ATOM 1490 O O . GLU A 1 192 ? 14.504 1.403 -31.202 1.00 95.81 192 GLU A O 1
ATOM 1495 N N . SER A 1 193 ? 16.193 2.121 -29.923 1.00 92.12 193 SER A N 1
ATOM 1496 C CA . SER A 1 193 ? 17.192 2.132 -30.998 1.00 92.12 193 SER A CA 1
ATOM 1497 C C . SER A 1 193 ? 17.757 0.746 -31.360 1.00 92.12 193 SER A C 1
ATOM 1499 O O . SER A 1 193 ? 18.623 0.656 -32.232 1.00 92.12 193 SER A O 1
ATOM 1501 N N . TYR A 1 194 ? 17.307 -0.335 -30.712 1.00 94.19 194 TYR A N 1
ATOM 1502 C CA . TYR A 1 194 ? 17.862 -1.683 -30.870 1.00 94.19 194 TYR A CA 1
ATOM 1503 C C . TYR A 1 194 ? 16.823 -2.687 -31.385 1.00 94.19 194 TYR A C 1
ATOM 1505 O O . TYR A 1 194 ? 15.680 -2.720 -30.934 1.00 94.19 194 TYR A O 1
ATOM 1513 N N . ASP A 1 195 ? 17.243 -3.591 -32.278 1.00 95.00 195 ASP A N 1
ATOM 1514 C CA . ASP A 1 195 ? 16.402 -4.706 -32.740 1.00 95.00 195 ASP A CA 1
ATOM 1515 C C . ASP A 1 195 ? 16.357 -5.840 -31.703 1.00 95.00 195 ASP A C 1
ATOM 1517 O O . ASP A 1 195 ? 16.959 -6.906 -31.862 1.00 95.00 195 ASP A O 1
ATOM 1521 N N . LEU A 1 196 ? 15.625 -5.609 -30.611 1.00 94.62 196 LEU A N 1
ATOM 1522 C CA . LEU A 1 196 ? 15.445 -6.593 -29.541 1.00 94.62 196 LEU A CA 1
ATOM 1523 C C . LEU A 1 196 ? 14.850 -7.913 -30.045 1.00 94.62 196 LEU A C 1
ATOM 1525 O O . LEU A 1 196 ? 15.157 -8.978 -29.507 1.00 94.62 196 LEU A O 1
ATOM 1529 N N . LYS A 1 197 ? 13.996 -7.859 -31.074 1.00 94.25 197 LYS A N 1
ATOM 1530 C CA . LYS A 1 197 ? 13.350 -9.048 -31.636 1.00 94.25 197 LYS A CA 1
ATOM 1531 C C . LYS A 1 197 ? 14.355 -9.890 -32.415 1.00 94.25 197 LYS A C 1
ATOM 1533 O O . LYS A 1 197 ? 14.408 -11.101 -32.206 1.00 94.25 197 LYS A O 1
ATOM 1538 N N . GLY A 1 198 ? 15.160 -9.259 -33.267 1.00 96.75 198 GLY A N 1
ATOM 1539 C CA . GLY A 1 198 ? 16.231 -9.914 -34.015 1.00 96.75 198 GLY A CA 1
ATOM 1540 C C . GLY A 1 198 ? 17.331 -10.481 -33.119 1.00 96.75 198 GLY A C 1
ATOM 1541 O O . GLY A 1 198 ? 17.904 -11.516 -33.452 1.00 96.75 198 GLY A O 1
ATOM 1542 N N . MET A 1 199 ? 17.580 -9.879 -31.949 1.00 96.94 199 MET A N 1
ATOM 1543 C CA . MET A 1 199 ? 18.516 -10.422 -30.953 1.00 96.94 199 MET A CA 1
ATOM 1544 C C . MET A 1 199 ? 18.069 -11.768 -30.364 1.00 96.94 199 MET A C 1
ATOM 1546 O O . MET A 1 199 ? 18.919 -12.533 -29.908 1.00 96.94 199 MET A O 1
ATOM 1550 N N . GLY A 1 200 ? 16.766 -12.065 -30.353 1.00 97.56 200 GLY A N 1
ATOM 1551 C CA . GLY A 1 200 ? 16.198 -13.234 -29.684 1.00 97.56 200 GLY A CA 1
ATOM 1552 C C . GLY A 1 200 ? 16.078 -13.044 -28.167 1.00 97.56 200 GLY A C 1
ATOM 1553 O O . GLY A 1 200 ? 17.011 -12.612 -27.492 1.00 97.56 200 GLY A O 1
ATOM 1554 N N . HIS A 1 201 ? 14.910 -13.381 -27.618 1.00 96.88 201 HIS A N 1
ATOM 1555 C CA . HIS A 1 201 ? 14.638 -13.233 -26.188 1.00 96.88 201 HIS A CA 1
ATOM 1556 C C . HIS A 1 201 ? 15.633 -14.040 -25.337 1.00 96.88 201 HIS A C 1
ATOM 1558 O O . HIS A 1 201 ? 15.867 -15.217 -25.608 1.00 96.88 201 HIS A O 1
ATOM 1564 N N . ASN A 1 202 ? 16.189 -13.405 -24.299 1.00 96.62 202 ASN A N 1
ATOM 1565 C CA . ASN A 1 202 ? 17.188 -13.974 -23.382 1.00 96.62 202 ASN A CA 1
ATOM 1566 C C . ASN A 1 202 ? 18.492 -14.463 -24.037 1.00 96.62 202 ASN A C 1
ATOM 1568 O O . ASN A 1 202 ? 19.231 -15.232 -23.422 1.00 96.62 202 ASN A O 1
ATOM 1572 N N . SER A 1 203 ? 18.813 -14.012 -25.251 1.00 98.50 203 SER A N 1
ATOM 1573 C CA . SER A 1 203 ? 20.165 -14.177 -25.784 1.00 98.50 203 SER A CA 1
ATOM 1574 C C . SER A 1 203 ? 21.171 -13.313 -25.017 1.00 98.50 203 SER A C 1
ATOM 1576 O O . SER A 1 203 ? 20.801 -12.356 -24.335 1.00 98.50 203 SER A O 1
ATOM 1578 N N . GLU A 1 204 ? 22.460 -13.615 -25.160 1.00 98.38 204 GLU A N 1
ATOM 1579 C CA . GLU A 1 204 ? 23.540 -12.842 -24.530 1.00 98.38 204 GLU A CA 1
ATOM 1580 C C . GLU A 1 204 ? 23.470 -11.352 -24.897 1.00 98.38 204 GLU A C 1
ATOM 1582 O O . GLU A 1 204 ? 23.529 -10.493 -24.018 1.00 98.38 204 GLU A O 1
ATOM 1587 N N . ASN A 1 205 ? 23.252 -11.041 -26.180 1.00 97.12 205 ASN A N 1
ATOM 1588 C CA . ASN A 1 205 ? 23.120 -9.663 -26.656 1.00 97.12 205 ASN A CA 1
ATOM 1589 C C . ASN A 1 205 ? 21.879 -8.971 -26.080 1.00 97.12 205 ASN A C 1
ATOM 1591 O O . ASN A 1 205 ? 21.965 -7.818 -25.662 1.00 97.12 205 ASN A O 1
ATOM 1595 N N . TYR A 1 206 ? 20.740 -9.669 -26.020 1.00 98.19 206 TYR A N 1
ATOM 1596 C CA . TYR A 1 206 ? 19.520 -9.131 -25.417 1.00 98.19 206 TYR A CA 1
ATOM 1597 C C . TYR A 1 206 ? 19.740 -8.789 -23.938 1.00 98.19 206 TYR A C 1
ATOM 1599 O O . TYR A 1 206 ? 19.412 -7.689 -23.488 1.00 98.19 206 TYR A O 1
ATOM 1607 N N . LEU A 1 207 ? 20.329 -9.719 -23.180 1.00 98.38 207 LEU A N 1
ATOM 1608 C CA . LEU A 1 207 ? 20.604 -9.536 -21.757 1.00 98.38 207 LEU A CA 1
ATOM 1609 C C . LEU A 1 207 ? 21.618 -8.417 -21.522 1.00 98.38 207 LEU A C 1
ATOM 1611 O O . LEU A 1 207 ? 21.422 -7.620 -20.609 1.00 98.38 207 LEU A O 1
ATOM 1615 N N . HIS A 1 208 ? 22.658 -8.307 -22.350 1.00 97.88 208 HIS A N 1
ATOM 1616 C CA . HIS A 1 208 ? 23.633 -7.225 -22.249 1.00 97.88 208 HIS A CA 1
ATOM 1617 C C . HIS A 1 208 ? 22.964 -5.854 -22.407 1.00 97.88 208 HIS A C 1
ATOM 1619 O O . HIS A 1 208 ? 23.029 -5.031 -21.496 1.00 97.88 208 HIS A O 1
ATOM 1625 N N . TRP A 1 209 ? 22.261 -5.626 -23.521 1.00 97.69 209 TRP A N 1
ATOM 1626 C CA . TRP A 1 209 ? 21.672 -4.318 -23.814 1.00 97.69 209 TRP A CA 1
ATOM 1627 C C . TRP A 1 209 ? 20.585 -3.918 -22.823 1.00 97.69 209 TRP A C 1
ATOM 1629 O O . TRP A 1 209 ? 20.572 -2.780 -22.355 1.00 97.69 209 TRP A O 1
ATOM 1639 N N . THR A 1 210 ? 19.706 -4.849 -22.450 1.00 97.81 210 THR A N 1
ATOM 1640 C CA . THR A 1 210 ? 18.682 -4.580 -21.430 1.00 97.81 210 THR A CA 1
ATOM 1641 C C . THR A 1 210 ? 19.312 -4.260 -20.073 1.00 97.81 210 THR A C 1
ATOM 1643 O O . THR A 1 210 ? 18.918 -3.280 -19.443 1.00 97.81 210 THR A O 1
ATOM 1646 N N . THR A 1 211 ? 20.333 -5.009 -19.646 1.00 98.44 211 THR A N 1
ATOM 1647 C CA . THR A 1 211 ? 21.043 -4.746 -18.383 1.00 98.44 211 THR A CA 1
ATOM 1648 C C . THR A 1 211 ? 21.694 -3.364 -18.363 1.00 98.44 211 THR A C 1
ATOM 1650 O O . THR A 1 211 ? 21.506 -2.615 -17.403 1.00 98.44 211 THR A O 1
ATOM 1653 N N . GLU A 1 212 ? 22.442 -3.002 -19.407 1.00 98.44 212 GLU A N 1
ATOM 1654 C CA . GLU A 1 212 ? 23.141 -1.713 -19.457 1.00 98.44 212 GLU A CA 1
ATOM 1655 C C . GLU A 1 212 ? 22.167 -0.529 -19.561 1.00 98.44 212 GLU A C 1
ATOM 1657 O O . GLU A 1 212 ? 22.366 0.484 -18.890 1.00 98.44 212 GLU A O 1
ATOM 1662 N N . ALA A 1 213 ? 21.059 -0.671 -20.299 1.00 98.50 213 ALA A N 1
ATOM 1663 C CA . ALA A 1 213 ? 20.008 0.347 -20.347 1.00 98.50 213 ALA A CA 1
ATOM 1664 C C . ALA A 1 213 ? 19.384 0.597 -18.963 1.00 98.50 213 ALA A C 1
ATOM 1666 O O . ALA A 1 213 ? 19.212 1.748 -18.559 1.00 98.50 213 ALA A O 1
ATOM 1667 N N . PHE A 1 214 ? 19.096 -0.463 -18.198 1.00 98.56 214 PHE A N 1
ATOM 1668 C CA . PHE A 1 214 ? 18.571 -0.312 -16.840 1.00 98.56 214 PHE A CA 1
ATOM 1669 C C . PHE A 1 214 ? 19.591 0.297 -15.879 1.00 98.56 214 PHE A C 1
ATOM 1671 O O . PHE A 1 214 ? 19.204 1.135 -15.070 1.00 98.56 214 PHE A O 1
ATOM 1678 N N . LYS A 1 215 ? 20.881 -0.056 -15.965 1.00 98.69 215 LYS A N 1
ATOM 1679 C CA . LYS A 1 215 ? 21.924 0.587 -15.144 1.00 98.69 215 LYS A CA 1
ATOM 1680 C C . LYS A 1 215 ? 21.949 2.103 -15.344 1.00 98.69 215 LYS A C 1
ATOM 1682 O O . LYS A 1 215 ? 22.002 2.834 -14.360 1.00 98.69 215 LYS A O 1
ATOM 1687 N N . LEU A 1 216 ? 21.867 2.562 -16.594 1.00 98.62 216 LEU A N 1
ATOM 1688 C CA . LEU A 1 216 ? 21.812 3.990 -16.918 1.00 98.62 216 LEU A CA 1
ATOM 1689 C C . LEU A 1 216 ? 20.538 4.646 -16.369 1.00 98.62 216 LEU A C 1
ATOM 1691 O O . LEU A 1 216 ? 20.620 5.662 -15.686 1.00 98.62 216 LEU A O 1
ATOM 1695 N N . ALA A 1 217 ? 19.371 4.034 -16.583 1.00 98.62 217 ALA A N 1
ATOM 1696 C CA . ALA A 1 217 ? 18.105 4.563 -16.074 1.00 98.62 217 ALA A CA 1
ATOM 1697 C C . ALA A 1 217 ? 18.053 4.618 -14.532 1.00 98.62 217 ALA A C 1
ATOM 1699 O O . ALA A 1 217 ? 17.495 5.549 -13.954 1.00 98.62 217 ALA A O 1
ATOM 1700 N N . PHE A 1 218 ? 18.655 3.646 -13.839 1.00 98.69 218 PHE A N 1
ATOM 1701 C CA . PHE A 1 218 ? 18.768 3.679 -12.380 1.00 98.69 218 PHE A CA 1
ATOM 1702 C C . PHE A 1 218 ? 19.733 4.760 -11.882 1.00 98.69 218 PHE A C 1
ATOM 1704 O O . PHE A 1 218 ? 19.477 5.323 -10.820 1.00 98.69 218 PHE A O 1
ATOM 1711 N N . ALA A 1 219 ? 20.794 5.078 -12.630 1.00 98.62 219 ALA A N 1
ATOM 1712 C CA . ALA A 1 219 ? 21.673 6.196 -12.292 1.00 98.62 219 ALA A CA 1
ATOM 1713 C C . ALA A 1 219 ? 20.915 7.535 -12.340 1.00 98.62 219 ALA A C 1
ATOM 1715 O O . ALA A 1 219 ? 21.029 8.333 -11.412 1.00 98.62 219 ALA A O 1
ATOM 1716 N N . ASP A 1 220 ? 20.077 7.738 -13.360 1.00 98.50 220 ASP A N 1
ATOM 1717 C CA . ASP A 1 220 ? 19.215 8.922 -13.445 1.00 98.50 220 ASP A CA 1
ATOM 1718 C C . ASP A 1 220 ? 18.183 8.966 -12.314 1.00 98.50 220 ASP A C 1
ATOM 1720 O O . ASP A 1 220 ? 17.957 10.024 -11.728 1.00 98.50 220 ASP A O 1
ATOM 1724 N N . ARG A 1 221 ? 17.577 7.825 -11.962 1.00 98.25 221 ARG A N 1
ATOM 1725 C CA . ARG A 1 221 ? 16.661 7.749 -10.816 1.00 98.25 221 ARG A CA 1
ATOM 1726 C C . ARG A 1 221 ? 17.325 8.238 -9.538 1.00 98.25 221 ARG A C 1
ATOM 1728 O O . ARG A 1 221 ? 16.759 9.084 -8.859 1.00 98.25 221 ARG A O 1
ATOM 1735 N N . GLU A 1 222 ? 18.500 7.707 -9.220 1.00 98.00 222 GLU A N 1
ATOM 1736 C CA . GLU A 1 222 ? 19.201 8.047 -7.980 1.00 98.00 222 GLU A CA 1
ATOM 1737 C C . GLU A 1 222 ? 19.572 9.534 -7.916 1.00 98.00 222 GLU A C 1
ATOM 1739 O O . GLU A 1 222 ? 19.542 10.142 -6.851 1.00 98.00 222 GLU A O 1
ATOM 1744 N N . GLN A 1 223 ? 19.893 10.133 -9.064 1.00 97.88 223 GLN A N 1
ATOM 1745 C CA . GLN A 1 223 ? 20.320 11.525 -9.138 1.00 97.88 223 GLN A CA 1
ATOM 1746 C C . GLN A 1 223 ? 19.155 12.529 -9.201 1.00 97.88 223 GLN A C 1
ATOM 1748 O O . GLN A 1 223 ? 19.319 13.664 -8.745 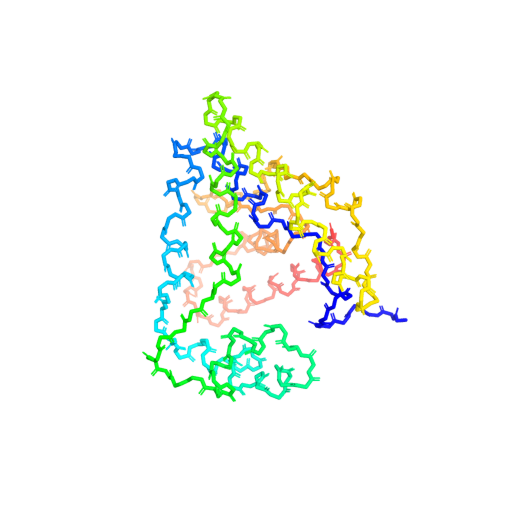1.00 97.88 223 GLN A O 1
ATOM 1753 N N . TYR A 1 224 ? 18.019 12.163 -9.809 1.00 97.69 224 TYR A N 1
ATOM 1754 C CA . TYR A 1 224 ? 16.989 13.128 -10.220 1.00 97.69 224 TYR A CA 1
ATOM 1755 C C . TYR A 1 224 ? 15.573 12.851 -9.705 1.00 97.69 224 TYR A C 1
ATOM 1757 O O . TYR A 1 224 ? 14.723 13.730 -9.846 1.00 97.69 224 TYR A O 1
ATOM 1765 N N . TYR A 1 225 ? 15.275 11.665 -9.170 1.00 97.81 225 TYR A N 1
ATOM 1766 C CA . TYR A 1 225 ? 13.915 11.340 -8.724 1.00 97.81 225 TYR A CA 1
ATOM 1767 C C . TYR A 1 225 ? 13.727 11.726 -7.255 1.00 97.81 225 TYR A C 1
ATOM 1769 O O . TYR A 1 225 ? 14.664 11.661 -6.460 1.00 97.81 225 TYR A O 1
ATOM 1777 N N . GLY A 1 226 ? 12.499 12.102 -6.902 1.00 92.25 226 GLY A N 1
ATOM 1778 C CA . GLY A 1 226 ? 12.109 12.573 -5.575 1.00 92.25 226 GLY A CA 1
ATOM 1779 C C . GLY A 1 226 ? 10.710 13.158 -5.580 1.00 92.25 226 GLY A C 1
ATOM 1780 O O . GLY A 1 226 ? 10.299 13.684 -6.640 1.00 92.25 226 GLY A O 1
#

Solvent-accessible surface area (backbone atoms only — not comparable to full-atom values): 12818 Å² total; per-residue (Å²): 128,96,69,77,53,98,62,66,54,74,54,54,73,76,85,52,66,67,50,46,52,50,51,48,36,59,75,75,47,91,68,47,66,59,68,70,43,45,69,58,34,47,37,19,59,76,24,44,59,37,44,66,57,61,35,62,32,83,85,73,4,50,65,68,35,43,66,48,21,73,76,74,34,58,76,54,22,69,46,61,21,59,97,78,35,79,70,56,73,62,41,74,45,47,30,58,72,58,19,53,53,50,49,50,43,32,49,49,26,71,70,52,85,79,55,63,58,59,22,48,51,45,33,50,45,42,44,33,70,31,66,60,27,50,51,51,25,50,53,19,58,79,65,73,30,78,58,46,57,66,58,38,60,67,60,78,75,82,88,76,80,65,41,71,43,80,53,94,95,45,75,49,77,30,54,51,50,73,44,73,47,45,36,58,50,48,20,48,63,61,48,68,82,49,67,59,74,82,49,33,88,84,29,72,67,34,49,50,56,54,50,55,32,42,54,54,23,50,53,49,42,75,76,71,48,99